Protein AF-A0A8H3W5T8-F1 (afdb_monomer_lite)

Organism: NCBI:txid702518

Radius of gyration: 24.52 Å; chains: 1; bounding box: 41×102×53 Å

Sequence (239 aa):
MQLRIIIFLFIASFLAAKAVWADDRHNELNVNKRLDCFREPQCHRLREYTCKLGYTYVGFDRHTCNHDEGLPICCNTHTVERFGKNEKGENRRCEWTGVPDNCSGAGNTGEVVLFKSGIGGWPSEWHAAQDVRQCRTGYKYFSCPLPEWEALATGCRWTDCKGACGQDEIEVAHANDVDYKCPHQAVAKGVKYCCKKEKPPLSNCHWVGQGHCDDITCNPDEITAKRSLVGDGLSVTVS

pLDDT: mean 73.86, std 18.79, range [28.44, 97.19]

Secondary structure (DSSP, 8-state):
--------------------------S---HHHHHTEEE-SS-EETTT--PPTTEEEEEEE-TT--TTEEEEEEEEHHHHTTS-B-TTSPBP--EEE--TTT-B-PPPTTEEEEEEESS--TTTS-S-TTT-PPPSSSBEEEEEE-TTHHHHHTTEEE--TT----TTEEEEEEES-STTS---TTT---EEEEEESSS-SS-S-EEE--SS-S--SPPTT-EEEEE-SSSSSSEEEE-

Foldseek 3Di:
DDDDDDDDDDDDDPPPPPPPPPDPPPDDQLVLVVFAKDWAPDKDQPVPDDDDPQKDFQFFFQAVPDFRITGTMITGPVQQVLLAADPVRHRFGKDWAADAALGAGADDAQKAFADKGQFGGPDVDDDGPVRRDGHPHATITTIGHGSCRVVLCVQKDKDAFVDDADPQKDFADWWQDDPCSNVDNVDTPTITIIGGPPPNSFHNKDFAADDPSSYRYDDHSWGFNGADPGTNHGTIITD

Structure (mmCIF, N/CA/C/O backbone):
data_AF-A0A8H3W5T8-F1
#
_entry.id   AF-A0A8H3W5T8-F1
#
loop_
_atom_site.group_PDB
_atom_site.id
_atom_site.type_symbol
_atom_site.label_atom_id
_atom_site.label_alt_id
_atom_site.label_comp_id
_atom_site.label_asym_id
_atom_site.label_entity_id
_atom_site.label_seq_id
_atom_site.pdbx_PDB_ins_code
_atom_site.Cartn_x
_atom_site.Cartn_y
_atom_site.Cartn_z
_atom_site.occupancy
_atom_site.B_iso_or_equiv
_atom_site.auth_seq_id
_atom_site.auth_comp_id
_atom_site.auth_asym_id
_atom_site.auth_atom_id
_atom_site.pdbx_PDB_model_num
ATOM 1 N N . MET A 1 1 ? -25.348 -80.488 5.607 1.00 41.50 1 MET A N 1
ATOM 2 C CA . MET A 1 1 ? -23.908 -80.763 5.796 1.00 41.50 1 MET A CA 1
ATOM 3 C C . MET A 1 1 ? -23.160 -79.528 5.308 1.00 41.50 1 MET A C 1
ATOM 5 O O . MET A 1 1 ? -23.098 -79.294 4.112 1.00 41.50 1 MET A O 1
ATOM 9 N N . GLN A 1 2 ? -22.797 -78.640 6.237 1.00 35.16 2 GLN A N 1
ATOM 10 C CA . GLN A 1 2 ? -22.230 -77.317 5.953 1.00 35.16 2 GLN A CA 1
ATOM 11 C C . GLN A 1 2 ? -20.708 -77.407 5.807 1.00 35.16 2 GLN A C 1
ATOM 13 O O . GLN A 1 2 ? -20.043 -77.933 6.697 1.00 35.16 2 GLN A O 1
ATOM 18 N N . LEU A 1 3 ? -20.170 -76.847 4.723 1.00 32.75 3 LEU A N 1
ATOM 19 C CA . LEU A 1 3 ? -18.740 -76.619 4.540 1.00 32.75 3 LEU A CA 1
ATOM 20 C C . LEU A 1 3 ? -18.427 -75.179 4.980 1.00 32.75 3 LEU A C 1
ATOM 22 O O . LEU A 1 3 ? -18.942 -74.223 4.404 1.00 32.75 3 LEU A O 1
ATOM 26 N N . ARG A 1 4 ? -17.634 -75.032 6.045 1.00 38.25 4 ARG A N 1
ATOM 27 C CA . ARG A 1 4 ? -17.160 -73.743 6.565 1.00 38.25 4 ARG A CA 1
ATOM 28 C C . ARG A 1 4 ? -15.936 -73.299 5.766 1.00 38.25 4 ARG A C 1
ATOM 30 O O . ARG A 1 4 ? -14.919 -73.983 5.797 1.00 38.25 4 ARG A O 1
ATOM 37 N N . ILE A 1 5 ? -16.017 -72.145 5.111 1.00 40.09 5 ILE A N 1
ATOM 38 C CA . ILE A 1 5 ? -14.849 -71.418 4.604 1.00 40.09 5 ILE A CA 1
ATOM 39 C C . ILE A 1 5 ? -14.567 -70.289 5.597 1.00 40.09 5 ILE A C 1
ATOM 41 O O . ILE A 1 5 ? -15.408 -69.422 5.826 1.00 40.09 5 ILE A O 1
ATOM 45 N N . ILE A 1 6 ? -13.396 -70.351 6.227 1.00 42.53 6 ILE A N 1
ATOM 46 C CA . ILE A 1 6 ? -12.852 -69.319 7.109 1.00 42.53 6 ILE A CA 1
ATOM 47 C C . ILE A 1 6 ? -12.120 -68.317 6.214 1.00 42.53 6 ILE A C 1
ATOM 49 O O . ILE A 1 6 ? -11.125 -68.674 5.590 1.00 42.53 6 ILE A O 1
ATOM 53 N N . ILE A 1 7 ? -12.596 -67.074 6.160 1.00 41.62 7 ILE A N 1
ATOM 54 C CA . ILE A 1 7 ? -11.847 -65.948 5.594 1.00 41.62 7 ILE A CA 1
ATOM 55 C C . ILE A 1 7 ? -11.526 -65.000 6.747 1.00 41.62 7 ILE A C 1
ATOM 57 O O . ILE A 1 7 ? -12.403 -64.331 7.287 1.00 41.62 7 ILE A O 1
ATOM 61 N N . PHE A 1 8 ? -10.252 -64.981 7.132 1.00 41.38 8 PHE A N 1
ATOM 62 C CA . PHE A 1 8 ? -9.642 -63.892 7.884 1.00 41.38 8 PHE A CA 1
ATOM 63 C C . PHE A 1 8 ? -9.491 -62.699 6.944 1.00 41.38 8 PHE A C 1
ATOM 65 O O . PHE A 1 8 ? -8.797 -62.832 5.941 1.00 41.38 8 PHE A O 1
ATOM 72 N N . LEU A 1 9 ? -10.068 -61.542 7.271 1.00 39.69 9 LEU A N 1
ATOM 73 C CA . LEU A 1 9 ? -9.639 -60.270 6.689 1.00 39.69 9 LEU A CA 1
ATOM 74 C C . LEU A 1 9 ? -9.847 -59.119 7.683 1.00 39.69 9 LEU A C 1
ATOM 76 O O . LEU A 1 9 ? -10.958 -58.744 8.040 1.00 39.69 9 LEU A O 1
ATOM 80 N N . PHE A 1 10 ? -8.687 -58.669 8.153 1.00 37.38 10 PHE A N 1
ATOM 81 C CA . PHE A 1 10 ? -8.291 -57.424 8.794 1.00 37.38 10 PHE A CA 1
ATOM 82 C C . PHE A 1 10 ? -9.321 -56.295 8.969 1.00 37.38 10 PHE A C 1
ATOM 84 O O . PHE A 1 10 ? -9.937 -55.787 8.038 1.00 37.38 10 PHE A O 1
ATOM 91 N N . ILE A 1 11 ? -9.343 -55.838 10.220 1.00 45.00 11 ILE A N 1
ATOM 92 C CA . ILE A 1 11 ? -9.842 -54.567 10.739 1.00 45.00 11 ILE A CA 1
ATOM 93 C C . ILE A 1 11 ? -9.172 -53.393 10.007 1.00 45.00 11 ILE A C 1
ATOM 95 O O . ILE A 1 11 ? -7.946 -53.317 9.968 1.00 45.00 11 ILE A O 1
ATOM 99 N N . ALA A 1 12 ? -9.963 -52.427 9.536 1.00 36.69 12 ALA A N 1
ATOM 100 C CA . ALA A 1 12 ? -9.512 -51.048 9.355 1.00 36.69 12 ALA A CA 1
ATOM 101 C C . ALA A 1 12 ? -10.686 -50.087 9.588 1.00 36.69 12 ALA A C 1
ATOM 103 O O . ALA A 1 12 ? -11.549 -49.882 8.735 1.00 36.69 12 ALA A O 1
ATOM 104 N N . SER A 1 13 ? -10.726 -49.529 10.794 1.00 40.16 13 SER A N 1
ATOM 105 C CA . SER A 1 13 ? -11.646 -48.480 11.215 1.00 40.16 13 SER A CA 1
ATOM 106 C C . SER A 1 13 ? -11.353 -47.187 10.448 1.00 40.16 13 SER A C 1
ATOM 108 O O . SER A 1 13 ? -10.330 -46.547 10.679 1.00 40.16 13 SER A O 1
ATOM 110 N N . PHE A 1 14 ? -12.255 -46.768 9.560 1.00 36.53 14 PHE A N 1
ATOM 111 C CA . PHE A 1 14 ? -12.215 -45.436 8.953 1.00 36.53 14 PHE A CA 1
ATOM 112 C C . PHE A 1 14 ? -12.794 -44.400 9.927 1.00 36.53 14 PHE A C 1
ATOM 114 O O . PHE A 1 14 ? -13.958 -44.017 9.842 1.00 36.53 14 PHE A O 1
ATOM 121 N N . LEU A 1 15 ? -11.969 -43.928 10.863 1.00 40.38 15 LEU A N 1
ATOM 122 C CA . LEU A 1 15 ? -12.176 -42.620 11.482 1.00 40.38 15 LEU A CA 1
ATOM 123 C C . LEU A 1 15 ? -11.578 -41.579 10.535 1.00 40.38 15 LEU A C 1
ATOM 125 O O . LEU A 1 15 ? -10.369 -41.361 10.509 1.00 40.38 15 LEU A O 1
ATOM 129 N N . ALA A 1 16 ? -12.434 -40.956 9.727 1.00 41.12 16 ALA A N 1
ATOM 130 C CA . ALA A 1 16 ? -12.069 -39.776 8.959 1.00 41.12 16 ALA A CA 1
ATOM 131 C C . ALA A 1 16 ? -11.808 -38.617 9.933 1.00 41.12 16 ALA A C 1
ATOM 133 O O . ALA A 1 16 ? -12.712 -37.863 10.298 1.00 41.12 16 ALA A O 1
ATOM 134 N N . ALA A 1 17 ? -10.560 -38.492 10.380 1.00 35.06 17 ALA A N 1
ATOM 135 C CA . ALA A 1 17 ? -10.062 -37.279 10.997 1.00 35.06 17 ALA A CA 1
ATOM 136 C C . ALA A 1 17 ? -10.167 -36.152 9.960 1.00 35.06 17 ALA A C 1
ATOM 138 O O . ALA A 1 17 ? -9.405 -36.100 8.994 1.00 35.06 17 ALA A O 1
ATOM 139 N N . LYS A 1 18 ? -11.126 -35.241 10.148 1.00 35.28 18 LYS A N 1
ATOM 140 C CA . LYS A 1 18 ? -11.050 -33.909 9.548 1.00 35.28 18 LYS A CA 1
ATOM 141 C C . LYS A 1 18 ? -9.842 -33.221 10.176 1.00 35.28 18 LYS A C 1
ATOM 143 O O . LYS A 1 18 ? -9.952 -32.632 11.247 1.00 35.28 18 LYS A O 1
ATOM 148 N N . ALA A 1 19 ? -8.690 -33.341 9.526 1.00 32.03 19 ALA A N 1
ATOM 149 C CA . ALA A 1 19 ? -7.567 -32.455 9.762 1.00 32.03 19 ALA A CA 1
ATOM 150 C C . ALA A 1 19 ? -8.029 -31.042 9.381 1.00 32.03 19 ALA A C 1
ATOM 152 O O . ALA A 1 19 ? -8.076 -30.669 8.209 1.00 32.03 19 ALA A O 1
ATOM 153 N N . VAL A 1 20 ? -8.480 -30.289 10.382 1.00 31.16 20 VAL A N 1
ATOM 154 C CA . VAL A 1 20 ? -8.557 -28.836 10.302 1.00 31.16 20 VAL A CA 1
ATOM 155 C C . VAL A 1 20 ? -7.114 -28.382 10.159 1.00 31.16 20 VAL A C 1
ATOM 157 O O . VAL A 1 20 ? -6.310 -28.581 11.067 1.00 31.16 20 VAL A O 1
ATOM 160 N N . TRP A 1 21 ? -6.781 -27.841 8.992 1.00 29.67 21 TRP A N 1
ATOM 161 C CA . TRP A 1 21 ? -5.524 -27.150 8.755 1.00 29.67 21 TRP A CA 1
ATOM 162 C C . TRP A 1 21 ? -5.495 -25.931 9.679 1.00 29.67 21 TRP A C 1
ATOM 164 O O . TRP A 1 21 ? -6.042 -24.874 9.368 1.00 29.67 21 TRP A O 1
ATOM 174 N N . ALA A 1 22 ? -4.938 -26.116 10.872 1.00 28.44 22 ALA A N 1
ATOM 175 C CA . ALA A 1 22 ? -4.481 -25.025 11.706 1.00 28.44 22 ALA A CA 1
ATOM 176 C C . ALA A 1 22 ? -3.221 -24.481 11.029 1.00 28.44 22 ALA A C 1
ATOM 178 O O . ALA A 1 22 ? -2.130 -24.998 11.228 1.00 28.44 22 ALA A O 1
ATOM 179 N N . ASP A 1 23 ? -3.416 -23.511 10.140 1.00 33.75 23 ASP A N 1
ATOM 180 C CA . ASP A 1 23 ? -2.332 -22.761 9.518 1.00 33.75 23 ASP A CA 1
ATOM 181 C C . ASP A 1 23 ? -1.584 -21.960 10.599 1.00 33.75 23 ASP A C 1
ATOM 183 O O . ASP A 1 23 ? -2.198 -21.234 11.397 1.00 33.75 23 ASP A O 1
ATOM 187 N N . ASP A 1 24 ? -0.265 -22.140 10.632 1.00 29.75 24 ASP A N 1
ATOM 188 C CA . ASP A 1 24 ? 0.720 -21.552 11.541 1.00 29.75 24 ASP A CA 1
ATOM 189 C C . ASP A 1 24 ? 0.847 -20.031 11.323 1.00 29.75 24 ASP A C 1
ATOM 191 O O . ASP A 1 24 ? 1.878 -19.490 10.924 1.00 29.75 24 ASP A O 1
ATOM 195 N N . ARG A 1 25 ? -0.218 -19.283 11.627 1.00 38.66 25 ARG A N 1
ATOM 196 C CA . ARG A 1 25 ? -0.265 -17.811 11.550 1.00 38.66 25 ARG A CA 1
ATOM 197 C C . ARG A 1 25 ? 0.409 -17.131 12.753 1.00 38.66 25 ARG A C 1
ATOM 199 O O . ARG A 1 25 ? -0.185 -16.247 13.362 1.00 38.66 25 ARG A O 1
ATOM 206 N N . HIS A 1 26 ? 1.621 -17.556 13.113 1.00 38.72 26 HIS A N 1
ATOM 207 C CA . HIS A 1 26 ? 2.424 -16.972 14.204 1.00 38.72 26 HIS A CA 1
ATO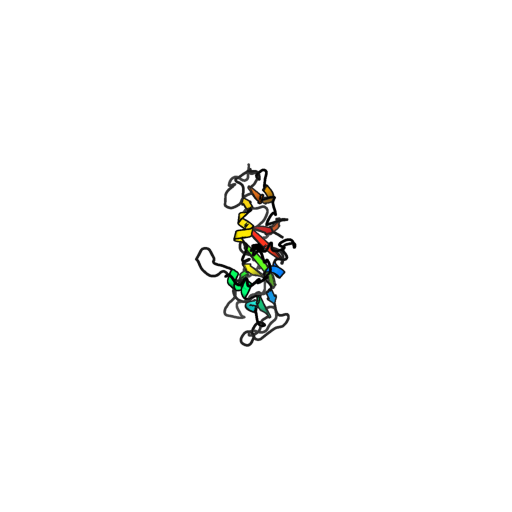M 208 C C . HIS A 1 26 ? 3.824 -16.545 13.749 1.00 38.72 26 HIS A C 1
ATOM 210 O O . HIS A 1 26 ? 4.801 -16.725 14.467 1.00 38.72 26 HIS A O 1
ATOM 216 N N . ASN A 1 27 ? 3.922 -15.940 12.570 1.00 39.34 27 ASN A N 1
ATOM 217 C CA . ASN A 1 27 ? 5.025 -15.030 12.292 1.00 39.34 27 ASN A CA 1
ATOM 218 C C . ASN A 1 27 ? 4.459 -13.614 12.365 1.00 39.34 27 ASN A C 1
ATOM 220 O O . ASN A 1 27 ? 3.372 -13.375 11.832 1.00 39.34 27 ASN A O 1
ATOM 224 N N . GLU A 1 28 ? 5.191 -12.713 13.023 1.00 42.56 28 GLU A N 1
ATOM 225 C CA . GLU A 1 28 ? 5.080 -11.257 12.860 1.00 42.56 28 GLU A CA 1
ATOM 226 C C . GLU A 1 28 ? 4.653 -10.951 11.418 1.00 42.56 28 GLU A C 1
ATOM 228 O O . GLU A 1 28 ? 5.174 -11.588 10.491 1.00 42.56 28 GLU A O 1
ATOM 233 N N . LEU A 1 29 ? 3.649 -10.089 11.220 1.00 50.91 29 LEU A N 1
ATOM 234 C CA . LEU A 1 29 ? 3.086 -9.810 9.900 1.00 50.91 29 LEU A CA 1
ATOM 235 C C . LEU A 1 29 ? 4.194 -9.196 9.026 1.00 50.91 29 LEU A C 1
ATOM 237 O O . LEU A 1 29 ? 4.355 -7.994 8.919 1.00 50.91 29 LEU A O 1
ATOM 241 N N . ASN A 1 30 ? 5.001 -10.030 8.375 1.00 57.81 30 ASN A N 1
ATOM 242 C CA . ASN A 1 30 ? 5.892 -9.580 7.323 1.00 57.81 30 ASN A CA 1
ATOM 243 C C . ASN A 1 30 ? 5.013 -9.440 6.084 1.00 57.81 30 ASN A C 1
ATOM 245 O O . ASN A 1 30 ? 4.795 -10.391 5.324 1.00 57.81 30 ASN A O 1
ATOM 249 N N . VAL A 1 31 ? 4.369 -8.284 5.985 1.00 61.47 31 VAL A N 1
ATOM 250 C CA . VAL A 1 31 ? 3.274 -8.049 5.048 1.00 61.47 31 VAL A CA 1
ATOM 251 C C . VAL A 1 31 ? 3.784 -8.075 3.608 1.00 61.47 31 VAL A C 1
ATOM 253 O O . VAL A 1 31 ? 3.101 -8.620 2.737 1.00 61.47 31 VAL A O 1
ATOM 256 N N . ASN A 1 32 ? 5.026 -7.645 3.363 1.00 60.19 32 ASN A N 1
ATOM 257 C CA . ASN A 1 32 ? 5.664 -7.781 2.055 1.00 60.19 32 ASN A CA 1
ATOM 258 C C . ASN A 1 32 ? 5.900 -9.254 1.687 1.00 60.19 32 ASN A C 1
ATOM 260 O O . ASN A 1 32 ? 5.653 -9.639 0.542 1.00 60.19 32 ASN A O 1
ATOM 264 N N . LYS A 1 33 ? 6.283 -10.120 2.642 1.00 65.06 33 LYS A N 1
ATOM 265 C CA . LYS A 1 33 ? 6.334 -11.579 2.405 1.00 65.06 33 LYS A CA 1
ATOM 266 C C . LYS A 1 33 ? 4.959 -12.176 2.123 1.00 65.06 33 LYS A C 1
ATOM 268 O O . LYS A 1 33 ? 4.880 -13.119 1.343 1.00 65.06 33 LYS A O 1
ATOM 273 N N . ARG A 1 34 ? 3.885 -11.660 2.735 1.00 68.31 34 ARG A N 1
ATOM 274 C CA . ARG A 1 34 ? 2.517 -12.146 2.469 1.00 68.31 34 ARG A CA 1
ATOM 275 C C . ARG A 1 34 ? 2.042 -11.809 1.064 1.00 68.31 34 ARG A C 1
ATOM 277 O O . ARG A 1 34 ? 1.313 -12.606 0.477 1.00 68.31 34 ARG A O 1
ATOM 284 N N . LEU A 1 35 ? 2.422 -10.645 0.539 1.00 77.31 35 LEU A N 1
ATOM 285 C CA . LEU A 1 35 ? 2.065 -10.291 -0.829 1.00 77.31 35 LEU A CA 1
ATOM 286 C C . LEU A 1 35 ? 2.947 -10.982 -1.875 1.00 77.31 35 LEU A C 1
ATOM 288 O O . LEU A 1 35 ? 2.460 -11.226 -2.979 1.00 77.31 35 LEU A O 1
ATOM 292 N N . ASP A 1 36 ? 4.182 -11.353 -1.517 1.00 88.38 36 ASP A N 1
ATOM 293 C CA . ASP A 1 36 ? 5.148 -12.006 -2.412 1.00 88.38 36 ASP A CA 1
ATOM 294 C C . ASP A 1 36 ? 5.266 -11.229 -3.731 1.00 88.38 36 ASP A C 1
ATOM 296 O O . ASP A 1 36 ? 4.876 -11.673 -4.815 1.00 88.38 36 ASP A O 1
ATOM 300 N N . CYS A 1 37 ? 5.750 -9.996 -3.598 1.00 91.00 37 CYS A N 1
ATOM 301 C CA . CYS A 1 37 ? 5.981 -9.082 -4.703 1.00 91.00 37 CYS A CA 1
ATOM 302 C C . CYS A 1 37 ? 7.454 -8.703 -4.787 1.00 91.00 37 CYS A C 1
ATOM 304 O O . CYS A 1 37 ? 8.149 -8.595 -3.777 1.00 91.00 37 CYS A O 1
ATOM 306 N N . PHE A 1 38 ? 7.920 -8.432 -5.999 1.00 92.56 38 PHE A N 1
ATOM 307 C CA . PHE A 1 38 ? 9.254 -7.910 -6.246 1.00 92.56 38 PHE A CA 1
ATOM 308 C C . PHE A 1 38 ? 9.215 -6.801 -7.292 1.00 92.56 38 PHE A C 1
ATOM 310 O O . PHE A 1 38 ? 8.355 -6.774 -8.174 1.00 92.56 38 PHE A O 1
ATOM 317 N N . ARG A 1 39 ? 10.186 -5.896 -7.185 1.00 93.94 39 ARG A N 1
ATOM 318 C CA . ARG A 1 39 ? 10.518 -4.912 -8.210 1.00 93.94 39 ARG A CA 1
ATOM 319 C C . ARG A 1 39 ? 11.856 -5.307 -8.814 1.00 93.94 39 ARG A C 1
ATOM 321 O O . ARG A 1 39 ? 12.796 -5.577 -8.065 1.00 93.94 39 ARG A O 1
ATOM 328 N N . GLU A 1 40 ? 11.935 -5.342 -10.136 1.00 94.88 40 GLU A N 1
ATOM 329 C CA . GLU A 1 40 ? 13.192 -5.619 -10.829 1.00 94.88 40 GLU A CA 1
ATOM 330 C C . GLU A 1 40 ? 14.258 -4.574 -10.456 1.00 94.88 40 GLU A C 1
ATOM 332 O O . GLU A 1 40 ? 13.943 -3.388 -10.319 1.00 94.88 40 GLU A O 1
ATOM 337 N N . PRO A 1 41 ? 15.528 -4.972 -10.270 1.00 92.88 41 PRO A N 1
ATOM 338 C CA . PRO A 1 41 ? 16.588 -4.045 -9.890 1.00 92.88 41 PRO A CA 1
ATOM 339 C C . PRO A 1 41 ? 17.134 -3.250 -11.084 1.00 92.88 41 PRO A C 1
ATOM 341 O O . PRO A 1 41 ? 17.918 -2.324 -10.883 1.00 92.88 41 PRO A O 1
ATOM 344 N N . GLN A 1 42 ? 16.769 -3.620 -12.316 1.00 93.50 42 GLN A N 1
ATOM 345 C CA . GLN A 1 42 ? 17.283 -3.034 -13.553 1.00 93.50 42 GLN A CA 1
ATOM 346 C C . GLN A 1 42 ? 16.157 -2.537 -14.454 1.00 93.50 42 GLN A C 1
ATOM 348 O O . GLN A 1 42 ? 15.018 -2.993 -14.371 1.00 93.50 42 GLN A O 1
ATOM 353 N N . CYS A 1 43 ? 16.495 -1.587 -15.323 1.00 94.62 43 CYS A N 1
ATOM 354 C CA . CYS A 1 43 ? 15.570 -1.068 -16.316 1.00 94.62 43 CYS A CA 1
ATOM 355 C C . CYS A 1 43 ? 15.311 -2.121 -17.399 1.00 94.62 43 CYS A C 1
ATOM 357 O O . CYS A 1 43 ? 16.241 -2.645 -18.009 1.00 94.62 43 CYS A O 1
ATOM 359 N N . HIS A 1 44 ? 14.037 -2.400 -17.652 1.00 94.88 44 HIS A N 1
ATOM 360 C CA . HIS A 1 44 ? 13.574 -3.296 -18.703 1.00 94.88 44 HIS A CA 1
ATOM 361 C C . HIS A 1 44 ? 12.627 -2.565 -19.642 1.00 94.88 44 HIS A C 1
ATOM 363 O O . HIS A 1 44 ? 11.788 -1.776 -19.199 1.00 94.88 44 HIS A O 1
ATOM 369 N N . ARG A 1 45 ? 12.695 -2.899 -20.934 1.00 93.25 45 ARG A N 1
ATOM 370 C CA . ARG A 1 45 ? 11.699 -2.467 -21.918 1.00 93.25 45 ARG A CA 1
ATOM 371 C C . ARG A 1 45 ? 10.329 -3.017 -21.555 1.00 93.25 45 ARG A C 1
ATOM 373 O O . ARG A 1 45 ? 10.080 -4.219 -21.629 1.00 93.25 45 ARG A O 1
ATOM 380 N N . LEU A 1 46 ? 9.414 -2.118 -21.213 1.00 90.31 46 LEU A N 1
ATOM 381 C CA . LEU A 1 46 ? 8.124 -2.479 -20.621 1.00 90.31 46 LEU A CA 1
ATOM 382 C C . LEU A 1 46 ? 7.226 -3.274 -21.578 1.00 90.31 46 LEU A C 1
ATOM 384 O O . LEU A 1 46 ? 6.405 -4.063 -21.130 1.00 90.31 46 LEU A O 1
ATOM 388 N N . ARG A 1 47 ? 7.387 -3.083 -22.894 1.00 88.38 47 ARG A N 1
ATOM 389 C CA . ARG A 1 47 ? 6.609 -3.797 -23.925 1.00 88.38 47 ARG A CA 1
ATOM 390 C C . ARG A 1 47 ? 7.040 -5.247 -24.130 1.00 88.38 47 ARG A C 1
ATOM 392 O O . ARG A 1 47 ? 6.270 -6.030 -24.672 1.00 88.38 47 ARG A O 1
ATOM 399 N N . GLU A 1 48 ? 8.272 -5.570 -23.760 1.00 92.31 48 GLU A N 1
ATOM 400 C CA . GLU A 1 48 ? 8.886 -6.883 -23.983 1.00 92.31 48 GLU A CA 1
ATOM 401 C C . GLU A 1 48 ? 8.966 -7.688 -22.679 1.00 92.31 48 GLU A C 1
ATOM 403 O O . GLU A 1 48 ? 9.169 -8.901 -22.694 1.00 92.31 48 GLU A O 1
ATOM 408 N N . TYR A 1 49 ? 8.801 -7.019 -21.538 1.00 93.88 49 TYR A N 1
ATOM 409 C CA . TYR A 1 49 ? 8.955 -7.634 -20.236 1.00 93.88 49 TYR A CA 1
ATOM 410 C C . TYR A 1 49 ? 7.747 -8.496 -19.854 1.00 93.88 49 TYR A C 1
ATOM 412 O O . TYR A 1 49 ? 6.594 -8.082 -19.959 1.00 93.88 49 TYR A O 1
ATOM 420 N N . THR A 1 50 ? 8.027 -9.690 -19.336 1.00 95.12 50 THR A N 1
ATOM 421 C CA . THR A 1 50 ? 7.036 -10.587 -18.737 1.00 95.12 50 THR A CA 1
ATOM 422 C C . THR A 1 50 ? 7.564 -11.053 -17.388 1.00 95.12 50 THR A C 1
ATOM 424 O O . THR A 1 50 ? 8.731 -11.425 -17.274 1.00 95.12 50 THR A O 1
ATOM 427 N N . CYS A 1 51 ? 6.710 -11.044 -16.364 1.00 96.56 51 CYS A N 1
ATOM 428 C CA . CYS A 1 51 ? 7.073 -11.584 -15.058 1.00 96.56 51 CYS A CA 1
ATOM 429 C C . CYS A 1 51 ? 7.414 -13.078 -15.148 1.00 96.56 51 CYS A C 1
ATOM 431 O O . CYS A 1 51 ? 6.906 -13.803 -16.006 1.00 96.56 51 CYS A O 1
ATOM 433 N N . LYS A 1 52 ? 8.241 -13.558 -14.214 1.00 95.31 52 LYS A N 1
ATOM 434 C CA . LYS A 1 52 ? 8.506 -14.994 -14.064 1.00 95.31 52 LYS A CA 1
ATOM 435 C C . LYS A 1 52 ? 7.202 -15.782 -13.858 1.00 95.31 52 LYS A C 1
ATOM 437 O O . LYS A 1 52 ? 6.223 -15.255 -13.329 1.00 95.31 52 LYS A O 1
ATOM 442 N N . LEU A 1 53 ? 7.204 -17.059 -14.248 1.00 95.62 53 LEU A N 1
ATOM 443 C CA . LEU A 1 53 ? 6.039 -17.939 -14.113 1.00 95.62 53 LEU A CA 1
ATOM 444 C C . LEU A 1 53 ? 5.490 -17.921 -12.673 1.00 95.62 53 LEU A C 1
ATOM 446 O O . LEU A 1 53 ? 6.256 -18.000 -11.714 1.00 95.62 53 LEU A O 1
ATOM 450 N N . GLY A 1 54 ? 4.165 -17.823 -12.540 1.00 95.38 54 GLY A N 1
ATOM 451 C CA . GLY A 1 54 ? 3.475 -17.721 -11.247 1.00 95.38 54 GLY A CA 1
ATOM 452 C C . GLY A 1 54 ? 3.335 -16.295 -10.703 1.00 95.38 54 GLY A C 1
ATOM 453 O O . GLY A 1 54 ? 2.751 -16.112 -9.637 1.00 95.38 54 GLY A O 1
ATOM 454 N N . TYR A 1 55 ? 3.836 -15.289 -11.426 1.00 97.19 55 TYR A N 1
ATOM 455 C CA . TYR A 1 55 ? 3.716 -13.884 -11.053 1.00 97.19 55 TYR A CA 1
ATOM 456 C C . TYR A 1 55 ? 2.991 -13.084 -12.135 1.00 97.19 55 TYR A C 1
ATOM 458 O O . TYR A 1 55 ? 3.142 -13.320 -13.333 1.00 97.19 55 TYR A O 1
ATOM 466 N N . THR A 1 56 ? 2.224 -12.099 -11.687 1.00 96.12 56 THR A N 1
ATOM 467 C CA . THR A 1 56 ? 1.471 -11.157 -12.509 1.00 96.12 56 THR A CA 1
ATOM 468 C C . THR A 1 56 ? 2.156 -9.800 -12.498 1.00 96.12 56 THR A C 1
ATOM 470 O O . THR A 1 56 ? 2.591 -9.319 -11.451 1.00 96.12 56 THR A O 1
ATOM 473 N N . TYR A 1 57 ? 2.233 -9.175 -13.671 1.00 95.38 57 TYR A N 1
ATOM 474 C CA . TYR A 1 57 ? 2.705 -7.804 -13.825 1.00 95.38 57 TYR A CA 1
ATOM 475 C C . TYR A 1 57 ? 1.668 -6.829 -13.264 1.00 95.38 57 TYR A C 1
ATOM 477 O O . TYR A 1 57 ? 0.540 -6.781 -13.754 1.00 95.38 57 TYR A O 1
ATOM 485 N N . VAL A 1 58 ? 2.039 -6.070 -12.233 1.00 94.06 58 VAL A N 1
ATOM 486 C CA . VAL A 1 58 ? 1.114 -5.179 -11.504 1.00 94.06 58 VAL A CA 1
ATOM 487 C C . VAL A 1 58 ? 1.486 -3.705 -11.591 1.00 94.06 58 VAL A C 1
ATOM 489 O O . VAL A 1 58 ? 0.703 -2.854 -11.180 1.00 94.06 58 VAL A O 1
ATOM 492 N N . GLY A 1 59 ? 2.674 -3.385 -12.097 1.00 93.38 59 GLY A N 1
ATOM 493 C CA . GLY A 1 59 ? 3.211 -2.037 -11.999 1.00 93.38 59 GLY A CA 1
ATOM 494 C C . GLY A 1 59 ? 4.563 -1.892 -12.670 1.00 93.38 59 GLY A C 1
ATOM 495 O O . GLY A 1 59 ? 5.211 -2.874 -13.034 1.00 93.38 59 GLY A O 1
ATOM 496 N N . PHE A 1 60 ? 5.029 -0.655 -12.756 1.00 93.19 60 PHE A N 1
ATOM 497 C CA . PHE A 1 60 ? 6.455 -0.380 -12.873 1.00 93.19 60 PHE A CA 1
ATOM 498 C C . PHE A 1 60 ? 6.799 0.928 -12.168 1.00 93.19 60 PHE A C 1
ATOM 500 O O . PHE A 1 60 ? 5.957 1.814 -12.015 1.00 93.19 60 PHE A O 1
ATOM 507 N N . ASP A 1 61 ? 8.058 1.049 -11.775 1.00 91.81 61 ASP A N 1
ATOM 508 C CA . ASP A 1 61 ? 8.669 2.306 -11.354 1.00 91.81 61 ASP A CA 1
ATOM 509 C C . ASP A 1 61 ? 9.472 2.881 -12.523 1.00 91.81 61 ASP A C 1
ATOM 511 O O . ASP A 1 61 ? 10.260 2.162 -13.136 1.00 91.81 61 ASP A O 1
ATOM 515 N N . ARG A 1 62 ? 9.293 4.156 -12.867 1.00 89.00 62 ARG A N 1
ATOM 516 C CA . ARG A 1 62 ? 10.147 4.807 -13.868 1.00 89.00 62 ARG A CA 1
ATOM 517 C C . ARG A 1 62 ? 11.557 4.983 -13.359 1.00 89.00 62 ARG A C 1
ATOM 519 O O . ARG A 1 62 ? 12.481 4.812 -14.145 1.00 89.00 62 ARG A O 1
ATOM 526 N N . HIS A 1 63 ? 11.715 5.302 -12.077 1.00 86.62 63 HIS A N 1
ATOM 527 C CA . HIS A 1 63 ? 13.001 5.630 -11.481 1.00 86.62 63 HIS A CA 1
ATOM 528 C C . HIS A 1 63 ? 13.873 6.465 -12.448 1.00 86.62 63 HIS A C 1
ATOM 530 O O . HIS A 1 63 ? 13.407 7.464 -12.987 1.00 86.62 63 HIS A O 1
ATOM 536 N N . THR A 1 64 ? 15.108 6.047 -12.721 1.00 84.81 64 THR A N 1
ATOM 537 C CA . THR A 1 64 ? 16.026 6.686 -13.677 1.00 84.81 64 THR A CA 1
ATOM 538 C C . THR A 1 64 ? 16.014 6.043 -15.073 1.00 84.81 64 THR A C 1
ATOM 540 O O . THR A 1 64 ? 16.932 6.276 -15.858 1.00 84.81 64 THR A O 1
ATOM 543 N N . CYS A 1 65 ? 15.017 5.213 -15.389 1.00 88.50 65 CYS A N 1
ATOM 544 C CA . CYS A 1 65 ? 14.941 4.477 -16.650 1.00 88.50 65 CYS A CA 1
ATOM 545 C C . CYS A 1 65 ? 14.548 5.366 -17.839 1.00 88.50 65 CYS A C 1
ATOM 547 O O . CYS A 1 65 ? 13.905 6.407 -17.688 1.00 88.50 65 CYS A O 1
ATOM 549 N N . ASN A 1 66 ? 14.909 4.925 -19.048 1.00 85.94 66 ASN A N 1
ATOM 550 C CA . ASN A 1 66 ? 14.549 5.614 -20.287 1.00 85.94 66 ASN A CA 1
ATOM 551 C C . ASN A 1 66 ? 13.030 5.580 -20.556 1.00 85.94 66 ASN A C 1
ATOM 553 O O . ASN A 1 66 ? 12.266 4.856 -19.922 1.00 85.94 66 ASN A O 1
ATOM 557 N N . HIS A 1 67 ? 12.571 6.354 -21.543 1.00 78.56 67 HIS A N 1
ATOM 558 C CA . HIS A 1 67 ? 11.145 6.574 -21.829 1.00 78.56 67 HIS A CA 1
ATOM 559 C C . HIS A 1 67 ? 10.310 5.286 -22.013 1.00 78.56 67 HIS A C 1
ATOM 561 O O . HIS A 1 67 ? 9.143 5.227 -21.614 1.00 78.56 67 HIS A O 1
ATOM 567 N N . ASP A 1 68 ? 10.842 4.248 -22.648 1.00 86.75 68 ASP A N 1
ATOM 568 C CA . ASP A 1 68 ? 10.167 2.962 -22.884 1.00 86.75 68 ASP A CA 1
ATOM 569 C C . ASP A 1 68 ? 10.543 1.877 -21.861 1.00 86.75 68 ASP A C 1
ATOM 571 O O . ASP A 1 68 ? 10.042 0.751 -21.933 1.00 86.75 68 ASP A O 1
ATOM 575 N N . GLU A 1 69 ? 11.348 2.241 -20.863 1.00 90.75 69 GLU A N 1
ATOM 576 C CA . GLU A 1 69 ? 11.875 1.350 -19.838 1.00 90.75 69 GLU A CA 1
ATOM 577 C C . GLU A 1 69 ? 11.367 1.707 -18.437 1.00 90.75 69 GLU A C 1
ATOM 579 O O . GLU A 1 69 ? 11.078 2.855 -18.106 1.00 90.75 69 GLU A O 1
ATOM 584 N N . GLY A 1 70 ? 11.285 0.718 -17.566 1.00 92.12 70 GLY A N 1
ATOM 585 C CA . GLY A 1 70 ? 11.039 0.936 -16.144 1.00 92.12 70 GLY A CA 1
ATOM 586 C C . GLY A 1 70 ? 11.627 -0.204 -15.341 1.00 92.12 70 GLY A C 1
ATOM 587 O O . GLY A 1 70 ? 12.252 -1.095 -15.906 1.00 92.12 70 GLY A O 1
ATOM 588 N N . LEU A 1 71 ? 11.397 -0.186 -14.038 1.00 94.75 71 LEU A N 1
ATOM 589 C CA . LEU A 1 71 ? 11.619 -1.307 -13.139 1.00 94.75 71 LEU A CA 1
ATOM 590 C C . LEU A 1 71 ? 10.271 -2.027 -12.966 1.00 94.75 71 LEU A C 1
ATOM 592 O O . LEU A 1 71 ? 9.430 -1.542 -12.197 1.00 94.75 71 LEU A O 1
ATOM 596 N N . PRO A 1 72 ? 9.997 -3.118 -13.708 1.00 95.81 72 PRO A N 1
ATOM 597 C CA . PRO A 1 72 ? 8.776 -3.896 -13.557 1.00 95.81 72 PRO A CA 1
ATOM 598 C C . PRO A 1 72 ? 8.515 -4.314 -12.118 1.00 95.81 72 PRO A C 1
ATOM 600 O O . PRO A 1 72 ? 9.433 -4.685 -11.387 1.00 95.81 72 PRO A O 1
ATOM 603 N N . ILE A 1 73 ? 7.244 -4.302 -11.740 1.00 95.31 73 ILE A N 1
ATOM 604 C CA . ILE A 1 73 ? 6.767 -4.796 -10.457 1.00 95.31 73 ILE A CA 1
ATOM 605 C C . ILE A 1 73 ? 5.862 -5.992 -10.723 1.00 95.31 73 ILE A C 1
ATOM 607 O O . ILE A 1 73 ? 4.883 -5.911 -11.471 1.00 95.31 73 ILE A O 1
ATOM 611 N N . CYS A 1 74 ? 6.206 -7.105 -10.092 1.00 95.81 74 CYS A N 1
ATOM 612 C CA . CYS A 1 74 ? 5.537 -8.385 -10.233 1.00 95.81 74 CYS A CA 1
ATOM 613 C C . CYS A 1 74 ? 5.088 -8.876 -8.859 1.00 95.81 74 CYS A C 1
ATOM 615 O O . CYS A 1 74 ? 5.865 -8.840 -7.908 1.00 95.81 74 CYS A O 1
ATOM 617 N N . CYS A 1 75 ? 3.867 -9.391 -8.766 1.00 95.06 75 CYS A N 1
ATOM 618 C CA . CYS A 1 75 ? 3.322 -9.996 -7.550 1.00 95.06 75 CYS A CA 1
ATOM 619 C C . CYS A 1 75 ? 2.847 -11.415 -7.828 1.00 95.06 75 CYS A C 1
ATOM 621 O O . CYS A 1 75 ? 2.457 -11.719 -8.955 1.00 95.06 75 CYS A O 1
ATOM 623 N N . ASN A 1 76 ? 2.857 -12.279 -6.817 1.00 94.75 76 ASN A N 1
ATOM 624 C CA . ASN A 1 76 ? 2.334 -13.634 -6.937 1.00 94.75 76 ASN A CA 1
ATOM 625 C C . ASN A 1 76 ? 0.897 -13.614 -7.484 1.00 94.75 76 ASN A C 1
ATOM 627 O O . ASN A 1 76 ? 0.032 -12.912 -6.951 1.00 94.75 76 ASN A O 1
ATOM 631 N N . THR A 1 77 ? 0.632 -14.374 -8.547 1.00 94.12 77 THR A N 1
ATOM 632 C CA . THR A 1 77 ? -0.667 -14.344 -9.239 1.00 94.12 77 THR A CA 1
ATOM 633 C C . THR A 1 77 ? -1.822 -14.687 -8.298 1.00 94.12 77 THR A C 1
ATOM 635 O O . THR A 1 77 ? -2.835 -13.991 -8.299 1.00 94.12 77 THR A O 1
ATOM 638 N N . HIS A 1 78 ? -1.646 -15.670 -7.410 1.00 91.88 78 HIS A N 1
ATOM 639 C CA . HIS A 1 78 ? -2.677 -16.052 -6.439 1.00 91.88 78 HIS A CA 1
ATOM 640 C C . HIS A 1 78 ? -2.938 -14.983 -5.375 1.00 91.88 78 HIS A C 1
ATOM 642 O O . HIS A 1 78 ? -4.009 -14.950 -4.771 1.00 91.88 78 HIS A O 1
ATOM 648 N N . THR A 1 79 ? -1.973 -14.107 -5.098 1.00 90.81 79 THR A N 1
ATOM 649 C CA . THR A 1 79 ? -2.199 -12.945 -4.233 1.00 90.81 79 THR A CA 1
ATOM 650 C C . THR A 1 79 ? -3.032 -11.900 -4.965 1.00 90.81 79 THR A C 1
ATOM 652 O O . THR A 1 79 ? -4.031 -11.433 -4.419 1.00 90.81 79 THR A O 1
ATOM 655 N N . VAL A 1 80 ? -2.665 -11.577 -6.209 1.00 92.25 80 VAL A N 1
ATOM 656 C CA . VAL A 1 80 ? -3.346 -10.558 -7.025 1.00 92.25 80 VAL A CA 1
ATOM 657 C C . VAL A 1 80 ? -4.817 -10.911 -7.254 1.00 92.25 80 VAL A C 1
ATOM 659 O O . VAL A 1 80 ? -5.690 -10.060 -7.101 1.00 92.25 80 VAL A O 1
ATOM 662 N N . GLU A 1 81 ? -5.118 -12.180 -7.534 1.00 91.06 81 GLU A N 1
ATOM 663 C CA . GLU A 1 81 ? -6.492 -12.679 -7.705 1.00 91.06 81 GLU A CA 1
ATOM 664 C C . GLU A 1 81 ? -7.365 -12.501 -6.451 1.00 91.06 81 GLU A C 1
ATOM 666 O O . GLU A 1 81 ? -8.593 -12.455 -6.547 1.00 91.06 81 GLU A O 1
ATOM 671 N N . ARG A 1 82 ? -6.749 -12.368 -5.271 1.00 91.31 82 ARG A N 1
ATOM 672 C CA . ARG A 1 82 ? -7.441 -12.217 -3.986 1.00 91.31 82 ARG A CA 1
ATOM 673 C C . ARG A 1 82 ? -7.543 -10.770 -3.499 1.00 91.31 82 ARG A C 1
ATOM 675 O O . ARG A 1 82 ? -8.089 -10.554 -2.422 1.00 91.31 82 ARG A O 1
ATOM 682 N N . PHE A 1 83 ? -7.091 -9.771 -4.262 1.00 90.56 83 PHE A N 1
ATOM 683 C CA . PHE A 1 83 ? -7.228 -8.355 -3.873 1.00 90.56 83 PHE A CA 1
ATOM 684 C C . PHE A 1 83 ? -8.682 -7.895 -3.681 1.00 90.56 83 PHE A C 1
ATOM 686 O O . PHE A 1 83 ? -8.925 -6.882 -3.025 1.00 90.56 83 PHE A O 1
ATOM 693 N N . GLY A 1 84 ? -9.656 -8.647 -4.194 1.00 87.00 84 GLY A N 1
ATOM 694 C CA . GLY A 1 84 ? -11.071 -8.378 -3.969 1.00 87.00 84 GLY A CA 1
ATOM 695 C C . GLY A 1 84 ? -11.560 -7.142 -4.722 1.00 87.00 84 GLY A C 1
ATOM 696 O O . GLY A 1 84 ? -10.990 -6.743 -5.739 1.00 87.00 84 GLY A O 1
ATOM 697 N N . LYS A 1 85 ? -12.658 -6.551 -4.242 1.00 86.06 85 LYS A N 1
ATOM 698 C CA . LYS A 1 85 ? -13.339 -5.425 -4.893 1.00 86.06 85 LYS A CA 1
ATOM 699 C C . LYS A 1 85 ? -13.445 -4.212 -3.974 1.00 86.06 85 LYS A C 1
ATOM 701 O O . LYS A 1 85 ? -13.509 -4.368 -2.759 1.00 86.06 85 LYS A O 1
ATOM 706 N N . ASN A 1 86 ? -13.434 -3.015 -4.552 1.00 80.88 86 ASN A N 1
ATOM 707 C CA . ASN A 1 86 ? -13.710 -1.769 -3.840 1.00 80.88 86 ASN A CA 1
ATOM 708 C C . ASN A 1 86 ? -15.230 -1.578 -3.633 1.00 80.88 86 ASN A C 1
ATOM 710 O O . ASN A 1 86 ? -16.041 -2.370 -4.116 1.00 80.88 86 ASN A O 1
ATOM 714 N N . GLU A 1 87 ? -15.626 -0.500 -2.951 1.00 77.94 87 GLU A N 1
ATOM 715 C CA . GLU A 1 87 ? -17.036 -0.154 -2.678 1.00 77.94 87 GLU A CA 1
ATOM 716 C C . GLU A 1 87 ? -17.891 0.012 -3.949 1.00 77.94 87 GLU A C 1
ATOM 718 O O . GLU A 1 87 ? -19.111 -0.130 -3.908 1.00 77.94 87 GLU A O 1
ATOM 723 N N . LYS A 1 88 ? -17.253 0.280 -5.096 1.00 83.81 88 LYS A N 1
ATOM 724 C CA . LYS A 1 88 ? -17.899 0.410 -6.410 1.00 83.81 88 LYS A CA 1
ATOM 725 C C . LYS A 1 88 ? -18.003 -0.922 -7.162 1.00 83.81 88 LYS A C 1
ATOM 727 O O . LYS A 1 88 ? -18.529 -0.961 -8.270 1.00 83.81 88 LYS A O 1
ATOM 732 N N . GLY A 1 89 ? -17.513 -2.020 -6.582 1.00 84.00 89 GLY A N 1
ATOM 733 C CA . GLY A 1 89 ? -17.517 -3.348 -7.195 1.00 84.00 89 GLY A CA 1
ATOM 734 C C . GLY A 1 89 ? -16.409 -3.581 -8.230 1.00 84.00 89 GLY A C 1
ATOM 735 O O . GLY A 1 89 ? -16.446 -4.598 -8.934 1.00 84.00 89 GLY A O 1
ATOM 736 N N . GLU A 1 90 ? -15.431 -2.678 -8.320 1.00 85.81 90 GLU A N 1
ATOM 737 C CA . GLU A 1 90 ? -14.270 -2.778 -9.210 1.00 85.81 90 GLU A CA 1
ATOM 738 C C . GLU A 1 90 ? -13.148 -3.549 -8.517 1.00 85.81 90 GLU A C 1
ATOM 740 O O . GLU A 1 90 ? -12.983 -3.446 -7.302 1.00 85.81 90 GLU A O 1
ATOM 745 N N . ASN A 1 91 ? -12.358 -4.310 -9.276 1.00 86.69 91 ASN A N 1
ATOM 746 C CA . ASN A 1 91 ? -11.234 -5.047 -8.703 1.00 86.69 91 ASN A CA 1
ATOM 747 C C . ASN A 1 91 ? -10.227 -4.071 -8.096 1.00 86.69 91 ASN A C 1
ATOM 749 O O . ASN A 1 91 ? -9.754 -3.154 -8.774 1.00 86.69 91 ASN A O 1
ATOM 753 N N . ARG A 1 92 ? -9.881 -4.288 -6.826 1.00 88.81 92 ARG A N 1
ATOM 754 C CA . ARG A 1 92 ? -8.783 -3.550 -6.210 1.00 88.81 92 ARG A CA 1
ATOM 755 C C . ARG A 1 92 ? -7.482 -3.958 -6.891 1.00 88.81 92 ARG A C 1
ATOM 757 O O . ARG A 1 92 ? -7.313 -5.095 -7.330 1.00 88.81 92 ARG A O 1
ATOM 764 N N . ARG A 1 93 ? -6.557 -3.016 -6.972 1.00 91.12 93 ARG A N 1
ATOM 765 C CA . ARG A 1 93 ? -5.260 -3.187 -7.621 1.00 91.12 93 ARG A CA 1
ATOM 766 C C . ARG A 1 93 ? -4.223 -2.367 -6.880 1.00 91.12 93 ARG A C 1
ATOM 768 O O . ARG A 1 93 ? -4.578 -1.471 -6.122 1.00 91.12 93 ARG A O 1
ATOM 775 N N . CYS A 1 94 ? -2.961 -2.694 -7.107 1.00 91.69 94 CYS A N 1
ATOM 776 C CA . CYS A 1 94 ? -1.870 -1.882 -6.606 1.00 91.69 94 CYS A CA 1
ATOM 777 C C . CYS A 1 94 ? -1.835 -0.535 -7.320 1.00 91.69 94 CYS A C 1
ATOM 779 O O . CYS A 1 94 ? -2.118 -0.483 -8.515 1.00 91.69 94 CYS A O 1
ATOM 781 N N . GLU A 1 95 ? -1.467 0.529 -6.619 1.00 90.06 95 GLU A N 1
ATOM 782 C CA . GLU A 1 95 ? -1.410 1.881 -7.168 1.00 90.06 95 GLU A CA 1
ATOM 783 C C . GLU A 1 95 ? -0.216 2.651 -6.599 1.00 90.06 95 GLU A C 1
ATOM 785 O O . GLU A 1 95 ? 0.197 2.456 -5.455 1.00 90.06 95 GLU A O 1
ATOM 790 N N . TRP A 1 96 ? 0.341 3.548 -7.414 1.00 87.19 96 TRP A N 1
ATOM 791 C CA . TRP A 1 96 ? 1.224 4.597 -6.919 1.00 87.19 96 TRP A CA 1
ATOM 792 C C . TRP A 1 96 ? 0.383 5.716 -6.305 1.00 87.19 96 TRP A C 1
ATOM 794 O O . TRP A 1 96 ? -0.518 6.253 -6.953 1.00 87.19 96 TRP A O 1
ATOM 804 N N . THR A 1 97 ? 0.701 6.098 -5.077 1.00 80.19 97 THR A N 1
ATOM 805 C CA . THR A 1 97 ? 0.115 7.238 -4.372 1.00 80.19 97 THR A CA 1
ATOM 806 C C . THR A 1 97 ? 1.172 8.321 -4.159 1.00 80.19 97 THR A C 1
ATOM 808 O O . THR A 1 97 ? 2.368 8.048 -4.042 1.00 80.19 97 THR A O 1
ATOM 811 N N . GLY A 1 98 ? 0.727 9.578 -4.102 1.00 71.69 98 GLY A N 1
ATOM 812 C CA . GLY A 1 98 ? 1.586 10.747 -3.888 1.00 71.69 98 GLY A CA 1
ATOM 813 C C . GLY A 1 98 ? 1.396 11.782 -4.988 1.00 71.69 98 GLY A C 1
ATOM 814 O O . GLY A 1 98 ? 1.790 11.571 -6.137 1.00 71.69 98 GLY A O 1
ATOM 815 N N . VAL A 1 99 ? 0.773 12.906 -4.629 1.00 61.94 99 VAL A N 1
ATOM 816 C CA . VAL A 1 99 ? 0.526 14.014 -5.559 1.00 61.94 99 VAL A CA 1
ATOM 817 C C . VAL A 1 99 ? 1.842 14.662 -6.013 1.00 61.94 99 VAL A C 1
ATOM 819 O O . VAL A 1 99 ? 2.810 14.668 -5.245 1.00 61.94 99 VAL A O 1
ATOM 822 N N . PRO A 1 100 ? 1.904 15.199 -7.247 1.00 55.03 100 PRO A N 1
ATOM 823 C CA . PRO A 1 100 ? 3.042 15.995 -7.697 1.00 55.03 100 PRO A CA 1
ATOM 824 C C . PRO A 1 100 ? 3.336 17.149 -6.723 1.00 55.03 100 PRO A C 1
ATOM 826 O O . PRO A 1 100 ? 2.417 17.675 -6.104 1.00 55.03 100 PRO A O 1
ATOM 829 N N . ASP A 1 101 ? 4.613 17.521 -6.617 1.00 59.06 101 ASP A N 1
ATOM 830 C CA . ASP A 1 101 ? 5.219 18.537 -5.733 1.00 59.06 101 ASP A CA 1
ATOM 831 C C . ASP A 1 101 ? 5.739 18.019 -4.378 1.00 59.06 101 ASP A C 1
ATOM 833 O O . ASP A 1 101 ? 6.958 18.043 -4.193 1.00 59.06 101 ASP A O 1
ATOM 837 N N . ASN A 1 102 ? 4.892 17.480 -3.491 1.00 61.84 102 ASN A N 1
ATOM 838 C CA . ASN A 1 102 ? 5.323 17.061 -2.138 1.00 61.84 102 ASN A CA 1
ATOM 839 C C . ASN A 1 102 ? 5.373 15.538 -1.934 1.00 61.84 102 ASN A C 1
ATOM 841 O O . ASN A 1 102 ? 5.944 15.074 -0.952 1.00 61.84 102 ASN A O 1
ATOM 845 N N . CYS A 1 103 ? 4.778 14.767 -2.856 1.00 69.06 103 CYS A N 1
ATOM 846 C CA . CYS A 1 103 ? 4.771 13.305 -2.847 1.00 69.06 103 CYS A CA 1
ATOM 847 C C . CYS A 1 103 ? 4.502 12.690 -1.469 1.00 69.06 103 CYS A C 1
ATOM 849 O O . CYS A 1 103 ? 5.309 11.950 -0.924 1.00 69.06 103 CYS A O 1
ATOM 851 N N . SER A 1 104 ? 3.333 13.002 -0.920 1.00 65.81 104 SER A N 1
ATOM 852 C CA . SER A 1 104 ? 2.912 12.552 0.409 1.00 65.81 104 SER A CA 1
ATOM 853 C C . SER A 1 104 ? 1.695 11.645 0.259 1.00 65.81 104 SER A C 1
ATOM 855 O O . SER A 1 104 ? 0.551 12.036 0.491 1.00 65.81 104 SER A O 1
ATOM 857 N N . GLY A 1 105 ? 1.919 10.454 -0.292 1.00 63.81 105 GLY A N 1
ATOM 858 C CA . GLY A 1 105 ? 0.846 9.541 -0.676 1.00 63.81 105 GLY A CA 1
ATOM 859 C C . GLY A 1 105 ? 0.565 8.463 0.354 1.00 63.81 105 GLY A C 1
ATOM 860 O O . GLY A 1 105 ? 1.125 7.381 0.222 1.00 63.81 105 GLY A O 1
ATOM 861 N N . ALA A 1 106 ? -0.354 8.694 1.295 1.00 68.31 106 ALA A N 1
ATOM 862 C CA . ALA A 1 106 ? -0.834 7.617 2.166 1.00 68.31 106 ALA A CA 1
ATOM 863 C C . ALA A 1 106 ? -1.463 6.481 1.335 1.00 68.31 106 ALA A C 1
ATOM 865 O O . ALA A 1 106 ? -2.206 6.754 0.386 1.00 68.31 106 ALA A O 1
ATOM 866 N N . GLY A 1 107 ? -1.195 5.225 1.707 1.00 72.94 107 GLY A N 1
ATOM 867 C CA . GLY A 1 107 ? -1.965 4.080 1.214 1.00 72.94 107 GLY A CA 1
ATOM 868 C C . GLY A 1 107 ? -3.435 4.188 1.629 1.00 72.94 107 GLY A C 1
ATOM 869 O O . GLY A 1 107 ? -3.780 4.900 2.581 1.00 72.94 107 GLY A O 1
ATOM 870 N N . ASN A 1 108 ? -4.334 3.519 0.910 1.00 81.19 108 ASN A N 1
ATOM 871 C CA . ASN A 1 108 ? -5.723 3.425 1.355 1.00 81.19 108 ASN A CA 1
ATOM 872 C C . ASN A 1 108 ? -5.854 2.414 2.494 1.00 81.19 108 ASN A C 1
ATOM 874 O O . ASN A 1 108 ? -5.006 1.546 2.687 1.00 81.19 108 ASN A O 1
ATOM 878 N N . THR A 1 109 ? -6.956 2.498 3.240 1.00 84.75 109 THR A N 1
ATOM 879 C CA . THR A 1 109 ? -7.264 1.499 4.266 1.00 84.75 109 THR A CA 1
ATOM 880 C C . THR A 1 109 ? -7.206 0.077 3.690 1.00 84.75 109 THR A C 1
ATOM 882 O O . THR A 1 109 ? -7.761 -0.221 2.627 1.00 84.75 109 THR A O 1
ATOM 885 N N . GLY A 1 110 ? -6.507 -0.803 4.401 1.00 86.06 110 GLY A N 1
ATOM 886 C CA . GLY A 1 110 ? -6.270 -2.181 3.994 1.00 86.06 110 GLY A CA 1
ATOM 887 C C . GLY A 1 110 ? -5.258 -2.355 2.873 1.00 86.06 110 GLY A C 1
ATOM 888 O O . GLY A 1 110 ? -5.242 -3.411 2.244 1.00 86.06 110 GLY A O 1
ATOM 889 N N . GLU A 1 111 ? -4.448 -1.340 2.590 1.00 87.69 111 GLU A N 1
ATOM 890 C CA . GLU A 1 111 ? -3.300 -1.451 1.697 1.00 87.69 111 GLU A CA 1
ATOM 891 C C . GLU A 1 111 ? -1.998 -1.476 2.490 1.00 87.69 111 GLU A C 1
ATOM 893 O O . GLU A 1 111 ? -1.879 -0.868 3.555 1.00 87.69 111 GLU A O 1
ATOM 898 N N . VAL A 1 112 ? -1.022 -2.191 1.942 1.00 85.81 112 VAL A N 1
ATOM 899 C CA . VAL A 1 112 ? 0.359 -2.229 2.420 1.00 85.81 112 VAL A CA 1
ATOM 900 C C . VAL A 1 112 ? 1.253 -1.509 1.429 1.00 85.81 112 VAL A C 1
ATOM 902 O O . VAL A 1 112 ? 1.096 -1.656 0.213 1.00 85.81 112 VAL A O 1
ATOM 905 N N . VAL A 1 113 ? 2.212 -0.762 1.959 1.00 83.81 113 VAL A N 1
ATOM 906 C CA . VAL A 1 113 ? 3.254 -0.104 1.175 1.00 83.81 113 VAL A CA 1
ATOM 907 C C . VAL A 1 113 ? 4.340 -1.123 0.840 1.00 83.81 113 VAL A C 1
ATOM 909 O O . VAL A 1 113 ? 5.029 -1.623 1.728 1.00 83.81 113 VAL A O 1
ATOM 912 N N . LEU A 1 114 ? 4.516 -1.412 -0.450 1.00 85.69 114 LEU A N 1
ATOM 913 C CA . LEU A 1 114 ? 5.533 -2.355 -0.924 1.00 85.69 114 LEU A CA 1
ATOM 914 C C . LEU A 1 114 ? 6.830 -1.657 -1.328 1.00 85.69 114 LEU A C 1
ATOM 916 O O . LEU A 1 114 ? 7.926 -2.113 -1.006 1.00 85.69 114 LEU A O 1
ATOM 920 N N . PHE A 1 115 ? 6.716 -0.554 -2.069 1.00 86.88 115 PHE A N 1
ATOM 921 C CA . PHE A 1 115 ? 7.869 0.138 -2.639 1.00 86.88 115 PHE A CA 1
ATOM 922 C C . PHE A 1 115 ? 7.737 1.646 -2.489 1.00 86.88 115 PHE A C 1
ATOM 924 O O . PHE A 1 115 ? 6.642 2.198 -2.516 1.00 86.88 115 PHE A O 1
ATOM 931 N N . LYS A 1 116 ? 8.884 2.320 -2.403 1.00 86.25 116 LYS A N 1
ATOM 932 C CA . LYS A 1 116 ? 8.988 3.777 -2.496 1.00 86.25 116 LYS A CA 1
ATOM 933 C C . LYS A 1 116 ? 9.742 4.185 -3.757 1.00 86.25 116 LYS A C 1
ATOM 935 O O . LYS A 1 116 ? 10.656 3.472 -4.196 1.00 86.25 116 LYS A O 1
ATOM 940 N N . SER A 1 117 ? 9.378 5.333 -4.317 1.00 85.19 117 SER A N 1
ATOM 941 C CA . SER A 1 117 ? 10.035 5.936 -5.476 1.00 85.19 117 SER A CA 1
ATOM 942 C C . SER A 1 117 ? 9.941 7.453 -5.431 1.00 85.19 117 SER A C 1
ATOM 944 O O . SER A 1 117 ? 8.900 8.006 -5.110 1.00 85.19 117 SER A O 1
ATOM 946 N N . GLY A 1 118 ? 11.013 8.148 -5.805 1.00 82.69 118 GLY A N 1
ATOM 947 C CA . GLY A 1 118 ? 10.960 9.599 -5.997 1.00 82.69 118 GLY A CA 1
ATOM 948 C C . GLY A 1 118 ? 10.228 10.016 -7.277 1.00 82.69 118 GLY A C 1
ATOM 949 O O . GLY A 1 118 ? 10.072 11.207 -7.508 1.00 82.69 118 GLY A O 1
ATOM 950 N N . ILE A 1 119 ? 9.836 9.074 -8.140 1.00 83.69 119 ILE A N 1
ATOM 951 C CA . ILE A 1 119 ? 9.255 9.363 -9.461 1.00 83.69 119 ILE A CA 1
ATOM 952 C C . ILE A 1 119 ? 7.945 8.601 -9.672 1.00 83.69 119 ILE A C 1
ATOM 954 O O . ILE A 1 119 ? 7.001 9.189 -10.179 1.00 83.69 119 ILE A O 1
ATOM 958 N N . GLY A 1 120 ? 7.845 7.350 -9.216 1.00 86.62 120 GLY A N 1
ATOM 959 C CA . GLY A 1 120 ? 6.643 6.527 -9.379 1.00 86.62 120 GLY A CA 1
ATOM 960 C C . GLY A 1 120 ? 6.503 5.964 -10.793 1.00 86.62 120 GLY A C 1
ATOM 961 O O . GLY A 1 120 ? 7.496 5.750 -11.487 1.00 86.62 120 GLY A O 1
ATOM 962 N N . GLY A 1 121 ? 5.274 5.671 -11.215 1.00 87.94 121 GLY A N 1
ATOM 963 C CA . GLY A 1 121 ? 4.997 5.110 -12.533 1.00 87.94 121 GLY A CA 1
ATOM 964 C C . GLY A 1 121 ? 3.576 4.566 -12.673 1.00 87.94 121 GLY A C 1
ATOM 965 O O . GLY A 1 121 ? 2.612 5.091 -12.114 1.00 87.94 121 GLY A O 1
ATOM 966 N N . TRP A 1 122 ? 3.432 3.485 -13.433 1.00 88.62 122 TRP A N 1
ATOM 967 C CA . TRP A 1 122 ? 2.141 2.833 -13.671 1.00 88.62 122 TRP A CA 1
ATOM 968 C C . TRP A 1 122 ? 1.761 1.913 -12.493 1.00 88.62 122 TRP A C 1
ATOM 970 O O . TRP A 1 122 ? 2.658 1.262 -11.944 1.00 88.62 122 TRP A O 1
ATOM 980 N N . PRO A 1 123 ? 0.473 1.825 -12.092 1.00 85.19 123 PRO A N 1
ATOM 981 C CA . PRO A 1 123 ? -0.723 2.187 -12.865 1.00 85.19 123 PRO A CA 1
ATOM 982 C C . PRO A 1 123 ? -1.275 3.598 -12.739 1.00 85.19 123 PRO A C 1
ATOM 984 O O . PRO A 1 123 ? -2.078 3.991 -13.586 1.00 85.19 123 PRO A O 1
ATOM 987 N N . SER A 1 124 ? -0.867 4.357 -11.731 1.00 78.12 124 SER A N 1
ATOM 988 C CA . SER A 1 124 ? -1.498 5.650 -11.441 1.00 78.12 124 SER A CA 1
ATOM 989 C C . SER A 1 124 ? -1.045 6.771 -12.371 1.00 78.12 124 SER A C 1
ATOM 991 O O . SER A 1 124 ? -1.765 7.750 -12.547 1.00 78.12 124 SER A O 1
ATOM 993 N N . GLU A 1 125 ? 0.125 6.630 -12.991 1.00 68.69 125 GLU A N 1
ATOM 994 C CA . GLU A 1 125 ? 0.694 7.641 -13.877 1.00 68.69 125 GLU A CA 1
ATOM 995 C C . GLU A 1 125 ? 0.783 7.076 -15.298 1.00 68.69 125 GLU A C 1
ATOM 997 O O . GLU A 1 125 ? 1.744 6.393 -15.662 1.00 68.69 125 GLU A O 1
ATOM 1002 N N . TRP A 1 126 ? -0.256 7.315 -16.110 1.00 56.47 126 TRP A N 1
ATOM 1003 C CA . TRP A 1 126 ? -0.273 6.909 -17.518 1.00 56.47 126 TRP A CA 1
ATOM 1004 C C . TRP A 1 126 ? -0.298 8.122 -18.463 1.00 56.47 126 TRP A C 1
ATOM 1006 O O . TRP A 1 126 ? -1.145 8.998 -18.348 1.00 56.47 126 TRP A O 1
ATOM 1016 N N . HIS A 1 127 ? 0.602 8.067 -19.453 1.00 43.56 127 HIS A N 1
ATOM 1017 C CA . HIS A 1 127 ? 0.541 8.673 -20.794 1.00 43.56 127 HIS A CA 1
ATOM 1018 C C . HIS A 1 127 ? 1.281 9.995 -21.040 1.00 43.56 127 HIS A C 1
ATOM 1020 O O . HIS A 1 127 ? 0.886 10.746 -21.913 1.00 43.56 127 HIS A O 1
ATOM 1026 N N . ALA A 1 128 ? 2.451 10.184 -20.437 1.00 43.34 128 ALA A N 1
ATOM 1027 C CA . ALA A 1 128 ? 3.640 10.712 -21.118 1.00 43.34 128 ALA A CA 1
ATOM 1028 C C . ALA A 1 128 ? 4.816 10.600 -20.145 1.00 43.34 128 ALA A C 1
ATOM 1030 O O . ALA A 1 128 ? 4.661 10.914 -18.970 1.00 43.34 128 ALA A O 1
ATOM 1031 N N . ALA A 1 129 ? 6.024 10.253 -20.602 1.00 46.06 129 ALA A N 1
ATOM 1032 C CA . ALA A 1 129 ? 7.221 10.465 -19.771 1.00 46.06 129 ALA A CA 1
ATOM 1033 C C . ALA A 1 129 ? 7.432 11.950 -19.394 1.00 46.06 129 ALA A C 1
ATOM 1035 O O . ALA A 1 129 ? 8.315 12.273 -18.613 1.00 46.06 129 ALA A O 1
ATOM 1036 N N . GLN A 1 130 ? 6.618 12.841 -19.965 1.00 46.88 130 GLN A N 1
ATOM 1037 C CA . GLN A 1 130 ? 6.568 14.274 -19.710 1.00 46.88 130 GLN A CA 1
ATOM 1038 C C . GLN A 1 130 ? 5.705 14.625 -18.476 1.00 46.88 130 GLN A C 1
ATOM 1040 O O . GLN A 1 130 ? 5.861 15.712 -17.925 1.00 46.88 130 GLN A O 1
ATOM 1045 N N . ASP A 1 131 ? 4.850 13.700 -18.013 1.00 52.78 131 ASP A N 1
ATOM 1046 C CA . ASP A 1 131 ? 3.891 13.921 -16.916 1.00 52.78 131 ASP A CA 1
ATOM 1047 C C . ASP A 1 131 ? 4.234 13.160 -15.624 1.00 52.78 131 ASP A C 1
ATOM 1049 O O . ASP A 1 131 ? 3.701 13.473 -14.558 1.00 52.78 131 ASP A O 1
ATOM 1053 N N . VAL A 1 132 ? 5.169 12.205 -15.685 1.00 65.56 132 VAL A N 1
ATOM 1054 C CA . VAL A 1 132 ? 5.729 11.530 -14.503 1.00 65.56 132 VAL A CA 1
ATOM 1055 C C . VAL A 1 132 ? 6.749 12.475 -13.863 1.00 65.56 132 VAL A C 1
ATOM 1057 O O . VAL A 1 132 ? 7.917 12.525 -14.253 1.00 65.56 132 VAL A O 1
ATOM 1060 N N . ARG A 1 133 ? 6.294 13.305 -12.924 1.00 71.06 133 ARG A N 1
ATOM 1061 C CA . ARG A 1 133 ? 7.144 14.315 -12.280 1.00 71.06 133 ARG A CA 1
ATOM 1062 C C . ARG A 1 133 ? 7.860 13.738 -11.072 1.00 71.06 133 ARG A C 1
ATOM 1064 O O . ARG A 1 133 ? 7.226 13.223 -10.152 1.00 71.06 133 ARG A O 1
ATOM 1071 N N . GLN A 1 134 ? 9.177 13.928 -11.051 1.00 78.25 134 GLN A N 1
ATOM 1072 C CA . GLN A 1 134 ? 9.975 13.689 -9.860 1.00 78.25 134 GLN A CA 1
ATOM 1073 C C . GLN A 1 134 ? 9.464 14.549 -8.699 1.00 78.25 134 GLN A C 1
ATOM 1075 O O . GLN A 1 134 ? 9.204 15.746 -8.844 1.00 78.25 134 GLN A O 1
ATOM 1080 N N . CYS A 1 135 ? 9.350 13.916 -7.542 1.00 77.00 135 CYS A N 1
ATOM 1081 C CA . CYS A 1 135 ? 9.082 14.548 -6.265 1.00 77.00 135 CYS A CA 1
ATOM 1082 C C . CYS A 1 135 ? 10.173 15.573 -5.951 1.00 77.00 135 CYS A C 1
ATOM 1084 O O . CYS A 1 135 ? 11.359 15.237 -5.970 1.00 77.00 135 CYS A O 1
ATOM 1086 N N . ARG A 1 136 ? 9.791 16.822 -5.655 1.00 75.12 136 ARG A N 1
ATOM 1087 C CA . ARG A 1 136 ? 10.755 17.834 -5.185 1.00 75.12 136 ARG A CA 1
ATOM 1088 C C . ARG A 1 136 ? 11.224 17.506 -3.771 1.00 75.12 136 ARG A C 1
ATOM 1090 O O . ARG A 1 136 ? 12.403 17.654 -3.462 1.00 75.12 136 ARG A O 1
ATOM 1097 N N . THR A 1 137 ? 10.295 17.033 -2.949 1.00 71.56 137 THR A N 1
ATOM 1098 C CA . THR A 1 137 ? 10.497 16.493 -1.604 1.00 71.56 137 THR A CA 1
ATOM 1099 C C . THR A 1 137 ? 9.632 15.235 -1.441 1.00 71.56 137 THR A C 1
ATOM 1101 O O . THR A 1 137 ? 8.675 15.051 -2.190 1.00 71.56 137 THR A O 1
ATOM 1104 N N . GLY A 1 138 ? 9.984 14.349 -0.502 1.00 75.94 138 GLY A N 1
ATOM 1105 C CA . GLY A 1 138 ? 9.206 13.134 -0.215 1.00 75.94 138 GLY A CA 1
ATOM 1106 C C . GLY A 1 138 ? 9.356 12.003 -1.245 1.00 75.94 138 GLY A C 1
ATOM 1107 O O . GLY A 1 138 ? 10.306 11.972 -2.034 1.00 75.94 138 GLY A O 1
ATOM 1108 N N . TYR A 1 139 ? 8.421 11.048 -1.210 1.00 79.88 139 TYR A N 1
ATOM 1109 C CA . TYR A 1 139 ? 8.408 9.857 -2.066 1.00 79.88 139 TYR A CA 1
ATOM 1110 C C . TYR A 1 139 ? 6.983 9.461 -2.448 1.00 79.88 139 TYR A C 1
ATOM 1112 O O . TYR A 1 139 ? 6.066 9.482 -1.638 1.00 79.88 139 TYR A O 1
ATOM 1120 N N . LYS A 1 140 ? 6.795 9.001 -3.679 1.00 82.81 140 LYS A N 1
ATOM 1121 C CA . LYS A 1 140 ? 5.615 8.218 -4.038 1.00 82.81 140 LYS A CA 1
ATOM 1122 C C . LYS A 1 140 ? 5.746 6.817 -3.467 1.00 82.81 140 LYS A C 1
ATOM 1124 O O . LYS A 1 140 ? 6.846 6.259 -3.387 1.00 82.81 140 LYS A O 1
ATOM 1129 N N . TYR A 1 141 ? 4.609 6.233 -3.136 1.00 84.88 141 TYR A N 1
ATOM 1130 C CA . TYR A 1 141 ? 4.535 4.912 -2.536 1.00 84.88 141 TYR A CA 1
ATOM 1131 C C . TYR A 1 141 ? 3.678 4.005 -3.406 1.00 84.88 141 TYR A C 1
ATOM 1133 O O . TYR A 1 141 ? 2.616 4.405 -3.872 1.00 84.88 141 TYR A O 1
ATOM 1141 N N . PHE A 1 142 ? 4.172 2.804 -3.676 1.00 88.12 142 PHE A N 1
ATOM 1142 C CA . PHE A 1 142 ? 3.428 1.770 -4.375 1.00 88.12 142 PHE A CA 1
ATOM 1143 C C . PHE A 1 142 ? 2.762 0.891 -3.334 1.00 88.12 142 PHE A C 1
ATOM 1145 O O . PHE A 1 142 ? 3.439 0.130 -2.632 1.00 88.12 142 PHE A O 1
ATOM 1152 N N . SER A 1 143 ? 1.448 1.020 -3.241 1.00 88.94 143 SER A N 1
ATOM 1153 C CA . SER A 1 143 ? 0.640 0.327 -2.251 1.00 88.94 143 SER A CA 1
ATOM 1154 C C . SER A 1 143 ? -0.218 -0.726 -2.930 1.00 88.94 143 SER A C 1
ATOM 1156 O O . SER A 1 143 ? -0.724 -0.506 -4.029 1.00 88.94 143 SER A O 1
ATOM 1158 N N . CYS A 1 144 ? -0.381 -1.877 -2.287 1.00 91.12 144 CYS A N 1
ATOM 1159 C CA . CYS A 1 144 ? -1.215 -2.968 -2.779 1.00 91.12 144 CYS A CA 1
ATOM 1160 C C . CYS A 1 144 ? -2.288 -3.338 -1.752 1.00 91.12 144 CYS A C 1
ATOM 1162 O O . CYS A 1 144 ? -2.007 -3.325 -0.552 1.00 91.12 144 CYS A O 1
ATOM 1164 N N . PRO A 1 145 ? -3.492 -3.734 -2.198 1.00 91.56 145 PRO A N 1
ATOM 1165 C CA . PRO A 1 145 ? -4.507 -4.303 -1.322 1.00 91.56 145 PRO A CA 1
ATOM 1166 C C . PRO A 1 145 ? -3.973 -5.525 -0.580 1.00 91.56 145 PRO A C 1
ATOM 1168 O O . PRO A 1 145 ? -3.310 -6.377 -1.169 1.00 91.56 145 PRO A O 1
ATOM 1171 N N . LEU A 1 146 ? -4.316 -5.651 0.697 1.00 88.25 146 LEU A N 1
ATOM 1172 C CA . LEU A 1 146 ? -4.090 -6.872 1.454 1.00 88.25 146 LEU A CA 1
ATOM 1173 C C . LEU A 1 146 ? -5.349 -7.755 1.370 1.00 88.25 146 LEU A C 1
ATOM 1175 O O . LEU A 1 146 ? -6.376 -7.376 1.936 1.00 88.25 146 LEU A O 1
ATOM 1179 N N . PRO A 1 147 ? -5.297 -8.937 0.719 1.00 86.75 147 PRO A N 1
ATOM 1180 C CA . PRO A 1 147 ? -6.463 -9.808 0.527 1.00 86.75 147 PRO A CA 1
ATOM 1181 C C . PRO A 1 147 ? -7.280 -10.131 1.784 1.00 86.75 147 PRO A C 1
ATOM 1183 O O . PRO A 1 147 ? -8.493 -10.298 1.725 1.00 86.75 147 PRO A O 1
ATOM 1186 N N . GLU A 1 148 ? -6.614 -10.232 2.932 1.00 81.69 148 GLU A N 1
ATOM 1187 C CA . GLU A 1 148 ? -7.223 -10.658 4.196 1.00 81.69 148 GLU A CA 1
ATOM 1188 C C . GLU A 1 148 ? -7.557 -9.484 5.123 1.00 81.69 148 GLU A C 1
ATOM 1190 O O . GLU A 1 148 ? -7.915 -9.703 6.279 1.00 81.69 148 GLU A O 1
ATOM 1195 N N . TRP A 1 149 ? -7.461 -8.243 4.632 1.00 84.81 149 TRP A N 1
ATOM 1196 C CA . TRP A 1 149 ? -7.675 -7.050 5.448 1.00 84.81 149 TRP A CA 1
ATOM 1197 C C . TRP A 1 149 ? -9.014 -7.060 6.189 1.00 84.81 149 TRP A C 1
ATOM 1199 O O . TRP A 1 149 ? -9.034 -6.871 7.399 1.00 84.81 149 TRP A O 1
ATOM 1209 N N . GLU A 1 150 ? -10.123 -7.337 5.500 1.00 82.56 150 GLU A N 1
ATOM 1210 C CA . GLU A 1 150 ? -11.458 -7.328 6.119 1.00 82.56 150 GLU A CA 1
ATOM 1211 C C . GLU A 1 150 ? -11.572 -8.355 7.255 1.00 82.56 150 GLU A C 1
ATOM 1213 O O . GLU A 1 150 ? -12.118 -8.077 8.325 1.00 82.56 150 GLU A O 1
ATOM 1218 N N . ALA A 1 151 ? -10.996 -9.544 7.056 1.00 82.25 151 ALA A N 1
ATOM 1219 C CA . ALA A 1 151 ? -10.977 -10.591 8.070 1.00 82.25 151 ALA A CA 1
ATOM 1220 C C . ALA A 1 151 ? -10.106 -10.200 9.275 1.00 82.25 151 ALA A C 1
ATOM 1222 O O . ALA A 1 151 ? -10.493 -10.463 10.414 1.00 82.25 151 ALA A O 1
ATOM 1223 N N . LEU A 1 152 ? -8.966 -9.540 9.039 1.00 80.19 152 LEU A N 1
ATOM 1224 C CA . LEU A 1 152 ? -8.112 -8.995 10.099 1.00 80.19 152 LEU A CA 1
ATOM 1225 C C . LEU A 1 152 ? -8.825 -7.867 10.860 1.00 80.19 152 LEU A C 1
ATOM 1227 O O . LEU A 1 152 ? -8.806 -7.841 12.087 1.00 80.19 152 LEU A O 1
ATOM 1231 N N . ALA A 1 153 ? -9.518 -6.975 10.158 1.00 82.56 153 ALA A N 1
ATOM 1232 C CA . ALA A 1 153 ? -10.195 -5.828 10.754 1.00 82.56 153 ALA A CA 1
ATOM 1233 C C . ALA A 1 153 ? -11.469 -6.206 11.532 1.00 82.56 153 ALA A C 1
ATOM 1235 O O . ALA A 1 153 ? -11.848 -5.482 12.450 1.00 82.56 153 ALA A O 1
ATOM 1236 N N . THR A 1 154 ? -12.106 -7.346 11.230 1.00 84.00 154 THR A N 1
ATOM 1237 C CA . THR A 1 154 ? -13.354 -7.802 11.886 1.00 84.00 154 THR A CA 1
ATOM 1238 C C . THR A 1 154 ? -13.203 -7.973 13.406 1.00 84.00 154 THR A C 1
ATOM 1240 O O . THR A 1 154 ? -14.164 -7.805 14.156 1.00 84.00 154 THR A O 1
ATOM 1243 N N . GLY A 1 155 ? -11.993 -8.282 13.883 1.00 83.88 155 GLY A N 1
ATOM 1244 C CA . GLY A 1 155 ? -11.685 -8.410 15.311 1.00 83.88 155 GLY A CA 1
ATOM 1245 C C . GLY A 1 155 ? -11.455 -7.081 16.034 1.00 83.88 155 GLY A C 1
ATOM 1246 O O . GLY A 1 155 ? -11.128 -7.098 17.222 1.00 83.88 155 GLY A O 1
ATOM 1247 N N . CYS A 1 156 ? -11.585 -5.950 15.341 1.00 88.31 156 CYS A N 1
ATOM 1248 C CA . CYS A 1 156 ? -11.243 -4.634 15.851 1.00 88.31 156 CYS A CA 1
ATOM 1249 C C . CYS A 1 156 ? -12.357 -3.614 15.606 1.00 88.31 156 CYS A C 1
ATOM 1251 O O . CYS A 1 156 ? -13.122 -3.698 14.648 1.00 88.31 156 CYS A O 1
ATOM 1253 N N . ARG A 1 157 ? -12.444 -2.602 16.469 1.00 89.88 157 ARG A N 1
ATOM 1254 C CA . ARG A 1 157 ? -13.427 -1.521 16.347 1.00 89.88 157 ARG A CA 1
ATOM 1255 C C . ARG A 1 157 ? -12.912 -0.219 16.935 1.00 89.88 157 ARG A C 1
ATOM 1257 O O . ARG A 1 157 ? -12.170 -0.208 17.915 1.00 89.88 157 ARG A O 1
ATOM 1264 N N . TRP A 1 158 ? -13.395 0.887 16.382 1.00 88.06 158 TRP A N 1
ATOM 1265 C CA . TRP A 1 158 ? -13.279 2.195 17.017 1.00 88.06 158 TRP A CA 1
ATOM 1266 C C . TRP A 1 158 ? -14.391 2.380 18.044 1.00 88.06 158 TRP A C 1
ATOM 1268 O O . TRP A 1 158 ? -15.569 2.184 17.727 1.00 88.06 158 TRP A O 1
ATOM 1278 N N . THR A 1 159 ? -14.037 2.791 19.258 1.00 89.94 159 THR A N 1
ATOM 1279 C CA . THR A 1 159 ? -15.016 3.173 20.281 1.00 89.94 159 THR A CA 1
ATOM 1280 C C . THR A 1 159 ? -15.798 4.423 19.873 1.00 89.94 159 THR A C 1
ATOM 1282 O O . THR A 1 159 ? -15.425 5.145 18.946 1.00 89.94 159 THR A O 1
ATOM 1285 N N . ASP A 1 160 ? -16.872 4.708 20.605 1.00 88.06 160 ASP A N 1
ATOM 1286 C CA . ASP A 1 160 ? -17.457 6.048 20.633 1.00 88.06 160 ASP A CA 1
ATOM 1287 C C . ASP A 1 160 ? -16.562 7.014 21.417 1.00 88.06 160 ASP A C 1
ATOM 1289 O O . ASP A 1 160 ? -15.555 6.616 22.022 1.00 88.06 160 ASP A O 1
ATOM 1293 N N . CYS A 1 161 ? -16.929 8.295 21.408 1.00 84.94 161 CYS A N 1
ATOM 1294 C CA . CYS A 1 161 ? -16.163 9.331 22.081 1.00 84.94 161 CYS A CA 1
ATOM 1295 C C . CYS A 1 161 ? -16.047 9.060 23.585 1.00 84.94 161 CYS A C 1
ATOM 1297 O O . CYS A 1 161 ? -17.055 8.854 24.261 1.00 84.94 161 CYS A O 1
ATOM 1299 N N . LYS A 1 162 ? -14.819 9.085 24.123 1.00 84.12 162 LYS A N 1
ATOM 1300 C CA . LYS A 1 162 ? -14.501 8.709 25.518 1.00 84.12 162 LYS A CA 1
ATOM 1301 C C . LYS A 1 162 ? -14.845 7.259 25.879 1.00 84.12 162 LYS A C 1
ATOM 1303 O O . LYS A 1 162 ? -14.866 6.920 27.063 1.00 84.12 162 LYS A O 1
ATOM 1308 N N . GLY A 1 163 ? -15.132 6.420 24.888 1.00 87.19 163 GLY A N 1
ATOM 1309 C CA . GLY A 1 163 ? -15.389 5.007 25.099 1.00 87.19 163 GLY A CA 1
ATOM 1310 C C . GLY A 1 163 ? -14.144 4.276 25.596 1.00 87.19 163 GLY A C 1
ATOM 1311 O O . GLY A 1 163 ? -13.014 4.754 25.480 1.00 87.19 163 GLY A O 1
ATOM 1312 N N . ALA A 1 164 ? -14.363 3.093 26.157 1.00 91.00 164 ALA A N 1
ATOM 1313 C CA . ALA A 1 164 ? -13.302 2.186 26.564 1.00 91.00 164 ALA A CA 1
ATOM 1314 C C . ALA A 1 164 ? -13.361 0.901 25.734 1.00 91.00 164 ALA A C 1
ATOM 1316 O O . ALA A 1 164 ? -14.417 0.521 25.212 1.00 91.00 164 ALA A O 1
ATOM 1317 N N . CYS A 1 165 ? -12.218 0.227 25.633 1.00 92.81 165 CYS A N 1
ATOM 1318 C CA . CYS A 1 165 ? -12.184 -1.141 25.144 1.00 92.81 165 CYS A CA 1
ATOM 1319 C C . CYS A 1 165 ? -12.940 -2.061 26.110 1.00 92.81 165 CYS A C 1
ATOM 1321 O O . CYS A 1 165 ? -12.980 -1.820 27.321 1.00 92.81 165 CYS A O 1
ATOM 1323 N N . GLY A 1 166 ? -13.560 -3.102 25.561 1.00 93.62 166 GLY A N 1
ATOM 1324 C CA . GLY A 1 166 ? -14.203 -4.153 26.338 1.00 93.62 166 GLY A CA 1
ATOM 1325 C C . GLY A 1 166 ? -13.202 -4.934 27.191 1.00 93.62 166 GLY A C 1
ATOM 1326 O O . GLY A 1 166 ? -11.987 -4.837 27.023 1.00 93.62 166 GLY A O 1
ATOM 1327 N N . GLN A 1 167 ? -13.713 -5.751 28.112 1.00 92.62 167 GLN A N 1
ATOM 1328 C CA . GLN A 1 167 ? -12.863 -6.571 28.986 1.00 92.62 167 GLN A CA 1
ATOM 1329 C C . GLN A 1 167 ? -12.030 -7.605 28.208 1.00 92.62 167 GLN A C 1
ATOM 1331 O O . GLN A 1 167 ? -10.929 -7.962 28.636 1.00 92.62 167 GLN A O 1
ATOM 1336 N N . ASP A 1 168 ? -12.531 -8.051 27.058 1.00 92.19 168 ASP A N 1
ATOM 1337 C CA . ASP A 1 168 ? -11.897 -8.996 26.137 1.00 92.19 168 ASP A CA 1
ATOM 1338 C C . ASP A 1 168 ? -11.143 -8.308 24.983 1.00 92.19 168 ASP A C 1
ATOM 1340 O O . ASP A 1 168 ? -10.690 -8.969 24.048 1.00 92.19 168 ASP A O 1
ATOM 1344 N N . GLU A 1 169 ? -10.967 -6.987 25.054 1.00 92.88 169 GLU A N 1
ATOM 1345 C CA . GLU A 1 169 ? -10.288 -6.179 24.043 1.00 92.88 169 GLU A CA 1
ATOM 1346 C C . GLU A 1 169 ? -9.037 -5.495 24.611 1.00 92.88 169 GLU A C 1
ATOM 1348 O O . GLU A 1 169 ? -8.939 -5.196 25.804 1.00 92.88 169 GLU A O 1
ATOM 1353 N N . ILE A 1 170 ? -8.066 -5.239 23.742 1.00 90.44 170 ILE A N 1
ATOM 1354 C CA . ILE A 1 170 ? -6.873 -4.445 24.011 1.00 90.44 170 ILE A CA 1
ATOM 1355 C C . ILE A 1 170 ? -6.898 -3.186 23.146 1.00 90.44 170 ILE A C 1
ATOM 1357 O O . ILE A 1 170 ? -7.282 -3.229 21.978 1.00 90.44 170 ILE A O 1
ATOM 1361 N N . GLU A 1 171 ? -6.515 -2.061 23.742 1.00 89.31 171 GLU A N 1
ATOM 1362 C CA . GLU A 1 171 ? -6.286 -0.817 23.013 1.00 89.31 171 GLU A CA 1
ATOM 1363 C C . GLU A 1 171 ? -4.997 -0.959 22.207 1.00 89.31 171 GLU A C 1
ATOM 1365 O O . GLU A 1 171 ? -3.933 -1.187 22.782 1.00 89.31 171 GLU A O 1
ATOM 1370 N N . VAL A 1 172 ? -5.103 -0.847 20.885 1.00 84.88 172 VAL A N 1
ATOM 1371 C CA . VAL A 1 172 ? -3.951 -0.915 19.975 1.00 84.88 172 VAL A CA 1
ATOM 1372 C C . VAL A 1 172 ? -3.627 0.442 19.353 1.00 84.88 172 VAL A C 1
ATOM 1374 O O . VAL A 1 172 ? -2.500 0.640 18.920 1.00 84.88 172 VAL A O 1
ATOM 1377 N N . ALA A 1 173 ? -4.584 1.378 19.342 1.00 83.50 173 ALA A N 1
ATOM 1378 C CA . ALA A 1 173 ? -4.393 2.769 18.926 1.00 83.50 173 ALA A CA 1
ATOM 1379 C C . ALA A 1 173 ? -5.364 3.704 19.670 1.00 83.50 173 ALA A C 1
ATOM 1381 O O . ALA A 1 173 ? -6.405 3.267 20.167 1.00 83.50 173 ALA A O 1
ATOM 1382 N N . HIS A 1 174 ? -5.086 5.005 19.669 1.00 82.94 174 HIS A N 1
ATOM 1383 C CA . HIS A 1 174 ? -6.002 6.059 20.125 1.00 82.94 174 HIS A CA 1
ATOM 1384 C C . HIS A 1 174 ? -5.974 7.230 19.149 1.00 82.94 174 HIS A C 1
ATOM 1386 O O . HIS A 1 174 ? -5.005 7.367 18.418 1.00 82.94 174 HIS A O 1
ATOM 1392 N N . ALA A 1 175 ? -7.015 8.056 19.111 1.00 77.88 175 ALA A N 1
ATOM 1393 C CA . ALA A 1 175 ? -7.096 9.223 18.235 1.00 77.88 175 ALA A CA 1
ATOM 1394 C C . ALA A 1 175 ? -7.979 10.309 18.846 1.00 77.88 175 ALA A C 1
ATOM 1396 O O . ALA A 1 175 ? -8.941 9.982 19.536 1.00 77.88 175 ALA A O 1
ATOM 1397 N N . ASN A 1 176 ? -7.746 11.581 18.523 1.00 77.06 176 ASN A N 1
ATOM 1398 C CA . ASN A 1 176 ? -8.633 12.663 18.972 1.00 77.06 176 ASN A CA 1
ATOM 1399 C C . ASN A 1 176 ? -10.029 12.580 18.342 1.00 77.06 176 ASN A C 1
ATOM 1401 O O . ASN A 1 176 ? -11.032 12.731 19.041 1.00 77.06 176 ASN A O 1
ATOM 1405 N N . ASP A 1 177 ? -10.089 12.300 17.042 1.00 74.00 177 ASP A N 1
ATOM 1406 C CA . ASP A 1 177 ? -11.328 12.073 16.308 1.00 74.00 177 ASP A CA 1
ATOM 1407 C C . ASP A 1 177 ? -11.092 11.172 15.084 1.00 74.00 177 ASP A C 1
ATOM 1409 O O . ASP A 1 177 ? -10.048 11.222 14.424 1.00 74.00 177 ASP A O 1
ATOM 1413 N N . VAL A 1 178 ? -12.083 10.335 14.790 1.00 76.44 178 VAL A N 1
ATOM 1414 C CA . VAL A 1 178 ? -12.148 9.471 13.607 1.00 76.44 178 VAL A CA 1
ATOM 1415 C C . VAL A 1 178 ? -13.595 9.478 13.134 1.00 76.44 178 VAL A C 1
ATOM 1417 O O . VAL A 1 178 ? -14.497 9.239 13.934 1.00 76.44 178 VAL A O 1
ATOM 1420 N N . ASP A 1 179 ? -13.812 9.737 11.845 1.00 77.00 179 ASP A N 1
ATOM 1421 C CA . ASP A 1 179 ? -15.140 9.790 11.217 1.00 77.00 179 ASP A CA 1
ATOM 1422 C C . ASP A 1 179 ? -16.143 10.713 11.947 1.00 77.00 179 ASP A C 1
ATOM 1424 O O . ASP A 1 179 ? -17.332 10.404 12.023 1.00 77.00 179 ASP A O 1
ATOM 1428 N N . TYR A 1 180 ? -15.676 11.842 12.498 1.00 75.44 180 TYR A N 1
ATOM 1429 C CA . TYR A 1 180 ? -16.500 12.826 13.217 1.00 75.44 180 TYR A CA 1
ATOM 1430 C C . TYR A 1 180 ? -17.214 12.284 14.467 1.00 75.44 180 TYR A C 1
ATOM 1432 O O . TYR A 1 180 ? -18.230 12.834 14.903 1.00 75.44 180 TYR A O 1
ATOM 1440 N N . LYS A 1 181 ? -16.692 11.215 15.079 1.00 74.19 181 LYS A N 1
ATOM 1441 C CA . LYS A 1 181 ? -17.231 10.638 16.322 1.00 74.19 181 LYS A CA 1
ATOM 1442 C C . LYS A 1 181 ? -17.041 11.540 17.548 1.00 74.19 181 LYS A C 1
ATOM 1444 O O . LYS A 1 181 ? -17.810 11.431 18.503 1.00 74.19 181 LYS A O 1
ATOM 1449 N N . CYS A 1 182 ? -16.041 12.419 17.544 1.00 76.69 182 CYS A N 1
ATOM 1450 C CA . CYS A 1 182 ? -15.704 13.358 18.617 1.00 76.69 182 CYS A CA 1
ATOM 1451 C C . CYS A 1 182 ? -15.607 14.809 18.090 1.00 76.69 182 CYS A C 1
ATOM 1453 O O . CYS A 1 182 ? -14.521 15.388 18.063 1.00 76.69 182 CYS A O 1
ATOM 1455 N N . PRO A 1 183 ? -16.727 15.466 17.736 1.00 68.06 183 PRO A N 1
ATOM 1456 C CA . PRO A 1 183 ? -16.705 16.778 17.076 1.00 68.06 183 PRO A CA 1
ATOM 1457 C C . PRO A 1 183 ? -16.258 17.955 17.970 1.00 68.06 183 PRO A C 1
ATOM 1459 O O . PRO A 1 183 ? -16.019 19.052 17.469 1.00 68.06 183 PRO A O 1
ATOM 1462 N N . HIS A 1 184 ? -16.138 17.770 19.291 1.00 65.31 184 HIS A N 1
ATOM 1463 C CA . HIS A 1 184 ? -15.796 18.841 20.236 1.00 65.31 184 HIS A CA 1
ATOM 1464 C C . HIS A 1 184 ? -14.408 18.654 20.865 1.00 65.31 184 HIS A C 1
ATOM 1466 O O . HIS A 1 184 ? -14.249 17.942 21.858 1.00 65.31 184 HIS A O 1
ATOM 1472 N N . GLN A 1 185 ? -13.420 19.384 20.339 1.00 57.25 185 GLN A N 1
ATOM 1473 C CA . GLN A 1 185 ? -12.017 19.345 20.778 1.00 57.25 185 GLN A CA 1
ATOM 1474 C C . GLN A 1 185 ? -11.806 19.757 22.248 1.00 57.25 185 GLN A C 1
ATOM 1476 O O . GLN A 1 185 ? -10.912 19.245 22.909 1.00 57.25 185 GLN A O 1
ATOM 1481 N N . ALA A 1 186 ? -12.657 20.630 22.800 1.00 56.19 186 ALA A N 1
ATOM 1482 C CA . ALA A 1 186 ? -12.498 21.161 24.159 1.00 56.19 186 ALA A CA 1
ATOM 1483 C C . ALA A 1 186 ? -12.813 20.155 25.289 1.00 56.19 186 ALA A C 1
ATOM 1485 O O . ALA A 1 186 ? -12.588 20.455 26.460 1.00 56.19 186 ALA A O 1
ATOM 1486 N N . VAL A 1 187 ? -13.362 18.974 24.970 1.00 52.31 187 VAL A N 1
ATOM 1487 C CA . VAL A 1 187 ? -13.782 17.983 25.980 1.00 52.31 187 VAL A CA 1
ATOM 1488 C C . VAL A 1 187 ? -13.416 16.544 25.600 1.00 52.31 187 VAL A C 1
ATOM 1490 O O . VAL A 1 187 ? -13.796 15.621 26.324 1.00 52.31 187 VAL A O 1
ATOM 1493 N N . ALA A 1 188 ? -12.738 16.312 24.475 1.00 54.78 188 ALA A N 1
ATOM 1494 C CA . ALA A 1 188 ? -12.540 14.976 23.920 1.00 54.78 188 ALA A CA 1
ATOM 1495 C C . ALA A 1 188 ? -11.435 14.206 24.666 1.00 54.78 188 ALA A C 1
ATOM 1497 O O . ALA A 1 188 ? -10.301 14.655 24.747 1.00 54.78 188 ALA A O 1
ATOM 1498 N N . LYS A 1 189 ? -11.758 13.008 25.180 1.00 63.41 189 LYS A N 1
ATOM 1499 C CA . LYS A 1 189 ? -10.749 11.992 2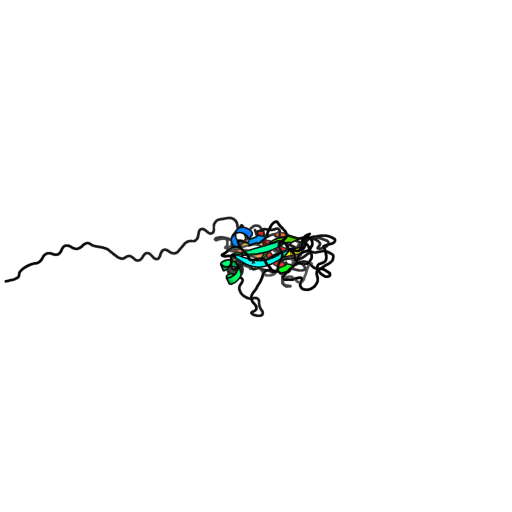5.558 1.00 63.41 189 LYS A CA 1
ATOM 1500 C C . LYS A 1 189 ? -10.456 11.041 24.386 1.00 63.41 189 LYS A C 1
ATOM 1502 O O . LYS A 1 189 ? -10.108 9.886 24.608 1.00 63.41 189 LYS A O 1
ATOM 1507 N N . GLY A 1 190 ? -10.682 11.527 23.166 1.00 80.00 190 GLY A N 1
ATOM 1508 C CA . GLY A 1 190 ? -10.516 10.775 21.936 1.00 80.00 190 GLY A CA 1
ATOM 1509 C C . GLY A 1 190 ? -11.447 9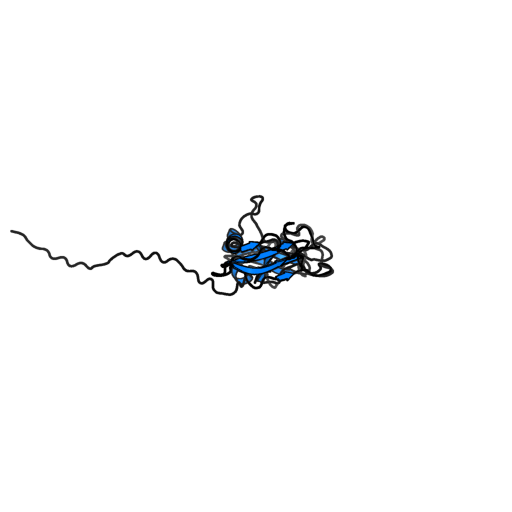.573 21.770 1.00 80.00 190 GLY A C 1
ATOM 1510 O O . GLY A 1 190 ? -12.368 9.325 22.558 1.00 80.00 190 GLY A O 1
ATOM 1511 N N . VAL A 1 191 ? -11.166 8.826 20.712 1.00 85.44 191 VAL A N 1
ATOM 1512 C CA . VAL A 1 191 ? -11.645 7.478 20.421 1.00 85.44 191 VAL A CA 1
ATOM 1513 C C . VAL A 1 191 ? -10.472 6.505 20.509 1.00 85.44 191 VAL A C 1
ATOM 1515 O O . VAL A 1 191 ? -9.316 6.874 20.304 1.00 85.44 191 VAL A O 1
ATOM 1518 N N . LYS A 1 192 ? -10.767 5.243 20.802 1.00 87.75 192 LYS A N 1
ATOM 1519 C CA . LYS A 1 192 ? -9.771 4.174 20.907 1.00 87.75 192 LYS A CA 1
ATOM 1520 C C . LYS A 1 192 ? -10.018 3.130 19.836 1.00 87.75 192 LYS A C 1
ATOM 1522 O O . LYS A 1 192 ? -11.175 2.829 19.539 1.00 87.75 192 LYS A O 1
ATOM 1527 N N . TYR A 1 193 ? -8.952 2.569 19.283 1.00 87.56 193 TYR A N 1
ATOM 1528 C CA . TYR A 1 193 ? -9.019 1.394 18.430 1.00 87.56 193 TYR A CA 1
ATOM 1529 C C . TYR A 1 193 ? -8.740 0.162 19.277 1.00 87.56 193 TYR A C 1
ATOM 1531 O O . TYR A 1 193 ? -7.649 -0.009 19.823 1.00 87.56 193 TYR A O 1
ATOM 1539 N N . CYS A 1 194 ? -9.767 -0.661 19.427 1.00 90.31 194 CYS A N 1
ATOM 1540 C CA . CYS A 1 194 ? -9.778 -1.809 20.313 1.00 90.31 194 CYS A CA 1
ATOM 1541 C C . CYS A 1 194 ? -9.850 -3.081 19.479 1.00 90.31 194 CYS A C 1
ATOM 1543 O O . CYS A 1 194 ? -10.745 -3.202 18.646 1.00 90.31 194 CYS A O 1
ATOM 1545 N N . CYS A 1 195 ? -8.953 -4.029 19.726 1.00 89.88 195 CYS A N 1
ATOM 1546 C CA . CYS A 1 195 ? -8.934 -5.339 19.076 1.00 89.88 195 CYS A CA 1
ATOM 1547 C C . CYS A 1 195 ? -9.134 -6.453 20.102 1.00 89.88 195 CYS A C 1
ATOM 1549 O O . CYS A 1 195 ? -8.770 -6.293 21.266 1.00 89.88 195 CYS A O 1
ATOM 1551 N N . LYS A 1 196 ? -9.690 -7.599 19.699 1.00 88.94 196 LYS A N 1
ATOM 1552 C CA . LYS A 1 196 ? -9.813 -8.768 20.586 1.00 88.94 196 LYS A CA 1
ATOM 1553 C C . LYS A 1 196 ? -8.443 -9.225 21.098 1.00 88.94 196 LYS A C 1
ATOM 1555 O O . LYS A 1 196 ? -7.476 -9.282 20.345 1.00 88.94 196 LYS A O 1
ATOM 1560 N N . LYS A 1 197 ? -8.371 -9.565 22.391 1.00 85.06 197 LYS A N 1
ATOM 1561 C CA . LYS A 1 197 ? -7.143 -10.063 23.044 1.00 85.06 197 LYS A CA 1
ATOM 1562 C C . LYS A 1 197 ? -6.729 -11.443 22.552 1.00 85.06 197 LYS A C 1
ATOM 1564 O O . LYS A 1 197 ? -5.544 -11.764 22.547 1.00 85.06 197 LYS A O 1
ATOM 1569 N N . GLU A 1 198 ? -7.699 -12.281 22.200 1.00 76.38 198 GLU A N 1
ATOM 1570 C CA . GLU A 1 198 ? -7.417 -13.611 21.682 1.00 76.38 198 GLU A CA 1
ATOM 1571 C C . GLU A 1 198 ? -6.904 -13.475 20.247 1.00 76.38 198 GLU A C 1
ATOM 1573 O O . GLU A 1 198 ? -7.686 -13.314 19.315 1.00 76.38 198 GLU A O 1
ATOM 1578 N N . LYS A 1 199 ? -5.571 -13.492 20.108 1.00 67.69 199 LYS A N 1
ATOM 1579 C CA . LYS A 1 199 ? -4.833 -13.282 18.852 1.00 67.69 199 LYS A CA 1
ATOM 1580 C C . LYS A 1 199 ? -5.192 -11.938 18.207 1.00 67.69 199 LYS A C 1
ATOM 1582 O O . LYS A 1 199 ? -5.919 -11.926 17.212 1.00 67.69 199 LYS A O 1
ATOM 1587 N N . PRO A 1 200 ? -4.694 -10.815 18.761 1.00 64.81 200 PRO A N 1
ATOM 1588 C CA . PRO A 1 200 ? -4.968 -9.512 18.183 1.00 64.81 200 PRO A CA 1
ATOM 1589 C C . PRO A 1 200 ? -4.479 -9.525 16.727 1.00 64.81 200 PRO A C 1
ATOM 1591 O O . PRO A 1 200 ? -3.300 -9.789 16.486 1.00 64.81 200 PRO A O 1
ATOM 1594 N N . PRO A 1 201 ? -5.371 -9.300 15.747 1.00 68.62 201 PRO A N 1
ATOM 1595 C CA . PRO A 1 201 ? -5.012 -9.378 14.332 1.00 68.62 201 PRO A CA 1
ATOM 1596 C C . PRO A 1 201 ? -4.089 -8.230 13.911 1.00 68.62 201 PRO A C 1
ATOM 1598 O O . PRO A 1 201 ? -3.501 -8.283 12.836 1.00 68.62 201 PRO A O 1
ATOM 1601 N N . LEU A 1 202 ? -3.996 -7.201 14.758 1.00 74.31 202 LEU A N 1
ATOM 1602 C CA . LEU A 1 202 ? -3.270 -5.960 14.563 1.00 74.31 202 LEU A CA 1
ATOM 1603 C C . LEU A 1 202 ? -2.523 -5.627 15.861 1.00 74.31 202 LEU A C 1
ATOM 1605 O O . LEU A 1 202 ? -3.088 -5.763 16.950 1.00 74.31 202 LEU A O 1
ATOM 1609 N N . SER A 1 203 ? -1.269 -5.193 15.756 1.00 72.94 203 SER A N 1
ATOM 1610 C CA . SER A 1 203 ? -0.432 -4.831 16.899 1.00 72.94 203 SER A CA 1
ATOM 1611 C C . SER A 1 203 ? 0.378 -3.558 16.631 1.00 72.94 203 SER A C 1
ATOM 1613 O O . SER A 1 203 ? 0.517 -3.137 15.486 1.00 72.94 203 SER A O 1
ATOM 1615 N N . ASN A 1 204 ? 0.882 -2.922 17.696 1.00 71.12 204 ASN A N 1
ATOM 1616 C CA . ASN A 1 204 ? 1.798 -1.774 17.615 1.00 71.12 204 ASN A CA 1
ATOM 1617 C C . ASN A 1 204 ? 1.325 -0.629 16.690 1.00 71.12 204 ASN A C 1
ATOM 1619 O O . ASN A 1 204 ? 2.097 -0.084 15.896 1.00 71.12 204 ASN A O 1
ATOM 1623 N N . 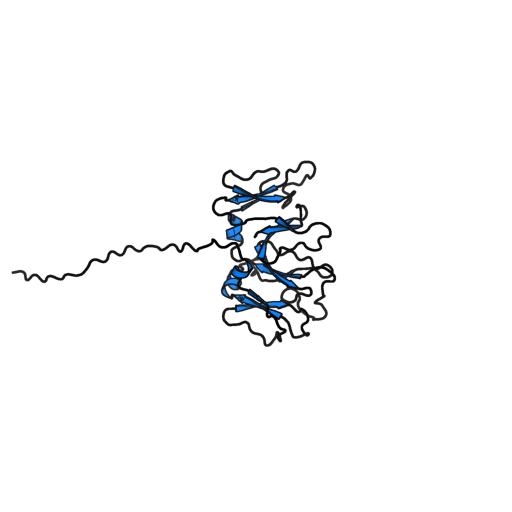CYS A 1 205 ? 0.038 -0.282 16.753 1.00 74.75 205 CYS A N 1
ATOM 1624 C CA . CYS A 1 205 ? -0.507 0.694 15.826 1.00 74.75 205 CYS A CA 1
ATOM 1625 C C . CYS A 1 205 ? -0.076 2.116 16.200 1.00 74.75 205 CYS A C 1
ATOM 1627 O O . CYS A 1 205 ? -0.146 2.508 17.367 1.00 74.75 205 CYS A O 1
ATOM 1629 N N . HIS A 1 206 ? 0.322 2.915 15.213 1.00 75.88 206 HIS A N 1
ATOM 1630 C CA . HIS A 1 206 ? 0.755 4.294 15.436 1.00 75.88 206 HIS A CA 1
ATOM 1631 C C . HIS A 1 206 ? 0.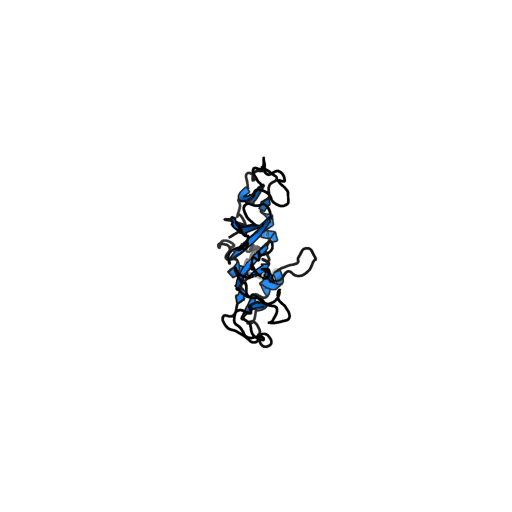249 5.234 14.343 1.00 75.88 206 HIS A C 1
ATOM 1633 O O . HIS A 1 206 ? -0.099 4.805 13.245 1.00 75.88 206 HIS A O 1
ATOM 1639 N N . TRP A 1 207 ? 0.177 6.527 14.660 1.00 72.88 207 TRP A N 1
ATOM 1640 C CA . TRP A 1 207 ? -0.165 7.550 13.677 1.00 72.88 207 TRP A CA 1
ATOM 1641 C C . TRP A 1 207 ? 1.076 7.998 12.907 1.00 72.88 207 TRP A C 1
ATOM 1643 O O . TRP A 1 207 ? 2.098 8.318 13.512 1.00 72.88 207 TRP A O 1
ATOM 1653 N N . VAL A 1 208 ? 0.957 8.083 11.585 1.00 72.38 208 VAL A N 1
ATOM 1654 C CA . VAL A 1 208 ? 1.949 8.696 10.691 1.00 72.38 208 VAL A CA 1
ATOM 1655 C C . VAL A 1 208 ? 1.398 9.997 10.102 1.00 72.38 208 VAL A C 1
ATOM 1657 O O . VAL A 1 208 ? 0.191 10.139 9.877 1.00 72.38 208 VAL A O 1
ATOM 1660 N N . GLY A 1 209 ? 2.289 10.964 9.870 1.00 63.00 209 GLY A N 1
ATOM 1661 C CA . GLY A 1 209 ? 1.947 12.299 9.377 1.00 63.00 209 GLY A CA 1
ATOM 1662 C C . GLY A 1 209 ? 1.767 13.345 10.476 1.00 63.00 209 GLY A C 1
ATOM 1663 O O . GLY A 1 209 ? 0.639 13.693 10.811 1.00 63.00 209 GLY A O 1
ATOM 1664 N N . GLN A 1 210 ? 2.876 13.882 10.999 1.00 51.62 210 GLN A N 1
ATOM 1665 C CA . GLN A 1 210 ? 2.892 15.087 11.843 1.00 51.62 210 GLN A CA 1
ATOM 1666 C C . GLN A 1 210 ? 3.381 16.311 11.047 1.00 51.62 210 GLN A C 1
ATOM 1668 O O . GLN A 1 210 ? 4.268 16.201 10.203 1.00 51.62 210 GLN A O 1
ATOM 1673 N N . GLY A 1 211 ? 2.845 17.501 11.341 1.00 53.56 211 GLY A N 1
ATOM 1674 C CA . GLY A 1 211 ? 3.345 18.771 10.790 1.00 53.56 211 GLY A CA 1
ATOM 1675 C C . GLY A 1 211 ? 2.921 19.050 9.341 1.00 53.56 211 GLY A C 1
ATOM 1676 O O . GLY A 1 211 ? 1.752 18.890 9.002 1.00 53.56 211 GLY A O 1
ATOM 1677 N N . HIS A 1 212 ? 3.855 19.488 8.484 1.00 47.75 212 HIS A N 1
ATOM 1678 C CA . HIS A 1 212 ? 3.613 19.912 7.088 1.00 47.75 212 HIS A CA 1
ATOM 1679 C C . HIS A 1 212 ? 3.073 18.816 6.144 1.00 47.75 212 HIS A C 1
ATOM 1681 O O . HIS A 1 212 ? 2.896 19.072 4.958 1.00 47.75 212 HIS A O 1
ATOM 1687 N N . CYS A 1 213 ? 2.723 17.637 6.676 1.00 53.28 213 CYS A N 1
ATOM 1688 C CA . CYS A 1 213 ? 2.123 16.524 5.940 1.00 53.28 213 CYS A CA 1
ATOM 1689 C C . CYS A 1 213 ? 3.037 15.959 4.846 1.00 53.28 213 CYS A C 1
ATOM 1691 O O . CYS A 1 213 ? 2.540 15.364 3.897 1.00 53.28 213 CYS A O 1
ATOM 1693 N N . ASP A 1 214 ? 4.354 16.124 4.987 1.00 50.41 214 ASP A N 1
ATOM 1694 C CA . ASP A 1 214 ? 5.312 15.735 3.952 1.00 50.41 214 ASP A CA 1
ATOM 1695 C C . ASP A 1 214 ? 5.501 14.208 3.870 1.00 50.41 214 ASP A C 1
ATOM 1697 O O . ASP A 1 214 ? 5.757 13.690 2.783 1.00 50.41 214 ASP A O 1
ATOM 1701 N N . ASP A 1 215 ? 5.289 13.477 4.974 1.00 59.44 215 ASP A N 1
ATOM 1702 C CA . ASP A 1 215 ? 5.289 12.009 5.001 1.00 59.44 215 ASP A CA 1
ATOM 1703 C C . ASP A 1 215 ? 4.142 11.473 5.867 1.00 59.44 215 ASP A C 1
ATOM 1705 O O . ASP A 1 215 ? 4.169 11.519 7.097 1.00 59.44 215 ASP A O 1
ATOM 1709 N N . ILE A 1 216 ? 3.078 11.033 5.198 1.00 63.47 216 ILE A N 1
ATOM 1710 C CA . ILE A 1 216 ? 1.814 10.586 5.812 1.00 63.47 216 ILE A CA 1
ATOM 1711 C C . ILE A 1 216 ? 1.562 9.100 5.545 1.00 63.47 216 ILE A C 1
ATOM 1713 O O . ILE A 1 216 ? 0.434 8.609 5.678 1.00 63.47 216 ILE A O 1
ATOM 1717 N N . THR A 1 217 ? 2.607 8.414 5.097 1.00 68.44 217 THR A N 1
ATOM 1718 C CA . THR A 1 217 ? 2.549 7.062 4.567 1.00 68.44 217 THR A CA 1
ATOM 1719 C C . THR A 1 217 ? 3.176 6.093 5.549 1.00 68.44 217 THR A C 1
ATOM 1721 O O . THR A 1 217 ? 4.128 6.431 6.247 1.00 68.44 217 THR A O 1
ATOM 1724 N N . CYS A 1 218 ? 2.623 4.884 5.618 1.00 70.81 218 CYS A N 1
ATOM 1725 C CA . CYS A 1 218 ? 3.192 3.832 6.443 1.00 70.81 218 CYS A CA 1
ATOM 1726 C C . CYS A 1 218 ? 4.597 3.462 5.959 1.00 70.81 218 CYS A C 1
ATOM 1728 O O . CYS A 1 218 ? 4.908 3.587 4.766 1.00 70.81 218 CYS A O 1
ATOM 1730 N N . ASN A 1 219 ? 5.424 2.943 6.864 1.00 70.50 219 ASN A N 1
ATOM 1731 C CA . ASN A 1 219 ? 6.681 2.337 6.443 1.00 70.50 219 ASN A CA 1
ATOM 1732 C C . ASN A 1 219 ? 6.412 1.141 5.511 1.00 70.50 219 ASN A C 1
ATOM 1734 O O . ASN A 1 219 ? 5.322 0.559 5.532 1.00 70.50 219 ASN A O 1
ATOM 1738 N N . PRO A 1 220 ? 7.402 0.727 4.698 1.00 67.69 220 PRO A N 1
ATOM 1739 C CA . PRO A 1 220 ? 7.347 -0.585 4.067 1.00 67.69 220 PRO A CA 1
ATOM 1740 C C . PRO A 1 220 ? 7.040 -1.662 5.117 1.00 67.69 220 PRO A C 1
ATOM 1742 O O . PRO A 1 220 ? 7.552 -1.568 6.229 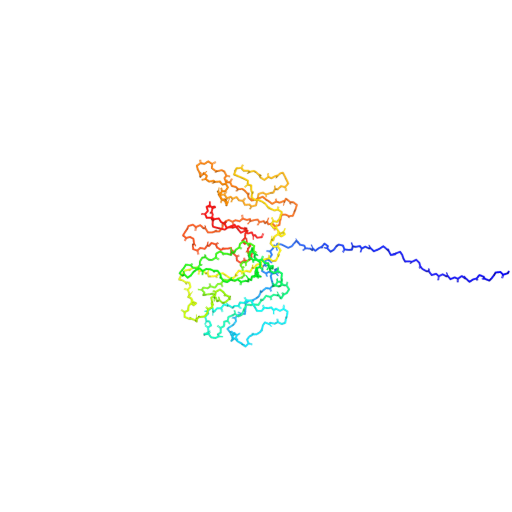1.00 67.69 220 PRO A O 1
ATOM 1745 N N . ASP A 1 221 ? 6.226 -2.657 4.756 1.00 70.19 221 ASP A N 1
ATOM 1746 C CA . ASP A 1 221 ? 5.700 -3.705 5.655 1.00 70.19 221 ASP A CA 1
ATOM 1747 C C . ASP A 1 221 ? 4.596 -3.281 6.635 1.00 70.19 221 ASP A C 1
ATOM 1749 O O . ASP A 1 221 ? 4.034 -4.140 7.305 1.00 70.19 221 ASP A O 1
ATOM 1753 N N . GLU A 1 222 ? 4.201 -2.012 6.691 1.00 76.69 222 GLU A N 1
ATOM 1754 C CA . GLU A 1 222 ? 3.054 -1.594 7.499 1.00 76.69 222 GLU A CA 1
ATOM 1755 C C . GLU A 1 222 ? 1.773 -1.482 6.663 1.00 76.69 222 GLU A C 1
ATOM 1757 O O . GLU A 1 222 ? 1.779 -1.090 5.490 1.00 76.69 222 GLU A O 1
ATOM 1762 N N . ILE A 1 223 ? 0.639 -1.784 7.295 1.00 80.38 223 ILE A N 1
ATOM 1763 C CA . ILE A 1 223 ? -0.690 -1.677 6.680 1.00 80.38 223 ILE A CA 1
ATOM 1764 C C . ILE A 1 223 ? -1.359 -0.392 7.143 1.00 80.38 223 ILE A C 1
ATOM 1766 O O . ILE A 1 223 ? -1.364 -0.086 8.335 1.00 80.38 223 ILE A O 1
ATOM 1770 N N . THR A 1 224 ? -1.994 0.345 6.234 1.00 84.75 224 THR A N 1
ATOM 1771 C CA . THR A 1 224 ? -2.876 1.449 6.627 1.00 84.75 224 THR A CA 1
ATOM 1772 C C . THR A 1 224 ? -4.177 0.891 7.206 1.00 84.75 224 THR A C 1
ATOM 1774 O O . THR A 1 224 ? -5.016 0.366 6.477 1.00 84.75 224 THR A O 1
ATOM 1777 N N . ALA A 1 225 ? -4.397 1.043 8.511 1.00 81.25 225 ALA A N 1
ATOM 1778 C CA . ALA A 1 225 ? -5.650 0.643 9.151 1.00 81.25 225 ALA A CA 1
ATOM 1779 C C . ALA A 1 225 ? -6.750 1.695 9.022 1.00 81.25 225 ALA A C 1
ATOM 1781 O O . ALA A 1 225 ? -7.922 1.368 8.829 1.00 81.25 225 ALA A O 1
ATOM 1782 N N . LYS A 1 226 ? -6.399 2.977 9.121 1.00 80.38 226 LYS A N 1
ATOM 1783 C CA . LYS A 1 226 ? -7.371 4.075 9.059 1.00 80.38 226 LYS A CA 1
ATOM 1784 C C . LYS A 1 226 ? -6.700 5.360 8.599 1.00 80.38 226 LYS A C 1
ATOM 1786 O O . LYS A 1 226 ? -5.514 5.541 8.828 1.00 80.38 226 LYS A O 1
ATOM 1791 N N . ARG A 1 227 ? -7.476 6.264 8.004 1.00 76.56 227 ARG A N 1
ATOM 1792 C CA . ARG A 1 227 ? -7.074 7.646 7.711 1.00 76.56 227 ARG A CA 1
ATOM 1793 C C . ARG A 1 227 ? -7.968 8.608 8.493 1.00 76.56 227 ARG A C 1
ATOM 1795 O O . ARG A 1 227 ? -9.161 8.340 8.630 1.00 76.56 227 ARG A O 1
ATOM 1802 N N . SER A 1 228 ? -7.410 9.697 9.015 1.00 69.94 228 SER A N 1
ATOM 1803 C CA . SER A 1 228 ? -8.158 10.759 9.706 1.00 69.94 228 SER A CA 1
ATOM 1804 C C . SER A 1 228 ? -7.547 12.117 9.391 1.00 69.94 228 SER A C 1
ATOM 1806 O O . SER A 1 228 ? -6.339 12.226 9.301 1.00 69.94 228 SER A O 1
ATOM 1808 N N . LEU A 1 229 ? -8.367 13.159 9.246 1.00 62.50 229 LEU A N 1
ATOM 1809 C CA . LEU A 1 229 ? -7.890 14.542 9.080 1.00 62.50 229 LEU A CA 1
ATOM 1810 C C . LEU A 1 229 ? -7.613 15.242 10.423 1.00 62.50 229 LEU A C 1
ATOM 1812 O O . LEU A 1 229 ? -7.115 16.364 10.435 1.00 62.50 229 LEU A O 1
ATOM 1816 N N . VAL A 1 230 ? -7.994 14.611 11.540 1.00 58.97 230 VAL A N 1
ATOM 1817 C CA . VAL A 1 230 ? -8.046 15.228 12.879 1.00 58.97 230 VAL A CA 1
ATOM 1818 C C . VAL A 1 230 ? -7.524 14.278 13.974 1.00 58.97 230 VAL A C 1
ATOM 1820 O O . VAL A 1 230 ? -7.760 14.500 15.161 1.00 58.97 230 VAL A O 1
ATOM 1823 N N . GLY A 1 231 ? -6.836 13.194 13.597 1.00 53.94 231 GLY A N 1
ATOM 1824 C CA . GLY A 1 231 ? -6.121 12.332 14.544 1.00 53.94 231 GLY A CA 1
ATOM 1825 C C . GLY A 1 231 ? -4.879 13.022 15.125 1.00 53.94 231 GLY A C 1
ATOM 1826 O O . GLY A 1 231 ? -4.619 14.190 14.846 1.00 53.94 231 GLY A O 1
ATOM 1827 N N . ASP A 1 232 ? -4.061 12.290 15.889 1.00 50.75 232 ASP A N 1
ATOM 1828 C CA . ASP A 1 232 ? -2.695 12.743 16.235 1.00 50.75 232 ASP A CA 1
ATOM 1829 C C . ASP A 1 232 ? -1.731 12.680 15.018 1.00 50.75 232 ASP A C 1
ATOM 1831 O O . ASP A 1 232 ? -0.556 13.037 15.120 1.00 50.75 232 ASP A O 1
ATOM 1835 N N . GLY A 1 233 ? -2.252 12.243 13.860 1.00 49.81 233 GLY A N 1
ATOM 1836 C CA . GLY A 1 233 ? -1.660 12.253 12.521 1.00 49.81 233 GLY A CA 1
ATOM 1837 C C . GLY A 1 233 ? -2.711 11.923 11.443 1.00 49.81 233 GLY A C 1
ATOM 1838 O O . GLY A 1 233 ? -3.907 11.855 11.746 1.00 49.81 233 GLY A O 1
ATOM 1839 N N . LEU A 1 234 ? -2.284 11.714 10.189 1.00 48.06 234 LEU A N 1
ATOM 1840 C CA . LEU A 1 234 ? -3.184 11.527 9.034 1.00 48.06 234 LEU A CA 1
ATOM 1841 C C . LEU A 1 234 ? -3.590 10.065 8.756 1.00 48.06 234 LEU A C 1
ATOM 1843 O O . LEU A 1 234 ? -4.646 9.825 8.159 1.00 48.06 234 LEU A O 1
ATOM 1847 N N . SER A 1 235 ? -2.801 9.087 9.215 1.00 49.50 235 SER A N 1
ATOM 1848 C CA . SER A 1 235 ? -3.077 7.650 9.035 1.00 49.50 235 SER A CA 1
ATOM 1849 C C . SER A 1 235 ? -2.665 6.822 10.260 1.00 49.50 235 SER A C 1
ATOM 1851 O O . SER A 1 235 ? -1.606 7.084 10.814 1.00 49.50 235 SER A O 1
ATOM 1853 N N . VAL A 1 236 ? -3.453 5.813 10.661 1.00 57.66 236 VAL A N 1
ATOM 1854 C CA . VAL A 1 236 ? -3.047 4.758 11.614 1.00 57.66 236 VAL A CA 1
ATOM 1855 C C . VAL A 1 236 ? -2.459 3.600 10.840 1.00 57.66 236 VAL A C 1
ATOM 1857 O O . VAL A 1 236 ? -3.105 3.086 9.920 1.00 57.66 236 VAL A O 1
ATOM 1860 N N . THR A 1 237 ? -1.284 3.159 11.254 1.00 55.41 237 THR A N 1
ATOM 1861 C CA . THR A 1 237 ? -0.569 2.024 10.676 1.00 55.41 237 THR A CA 1
ATOM 1862 C C . THR A 1 237 ? -0.546 0.856 11.651 1.00 55.41 237 THR A C 1
ATOM 1864 O O . THR A 1 237 ? -0.836 1.034 12.833 1.00 55.41 237 THR A O 1
ATOM 1867 N N . VAL A 1 238 ? -0.254 -0.346 11.158 1.00 53.12 238 VAL A N 1
ATOM 1868 C CA . VAL A 1 238 ? -0.139 -1.567 11.966 1.00 53.12 238 VAL A CA 1
ATOM 1869 C C . VAL A 1 238 ? 1.014 -2.413 11.441 1.00 53.12 238 VAL A C 1
ATOM 1871 O O . VAL A 1 238 ? 1.147 -2.552 10.220 1.00 53.12 238 VAL A O 1
ATOM 1874 N N . SER A 1 239 ? 1.791 -2.982 12.366 1.00 43.62 239 SER A N 1
ATOM 1875 C CA . SER A 1 239 ? 2.827 -3.995 12.119 1.00 43.62 239 SER A CA 1
ATOM 1876 C C . SER A 1 239 ? 2.342 -5.407 12.457 1.00 43.62 239 SER A C 1
ATOM 1878 O O . SER A 1 239 ? 1.607 -5.575 13.466 1.00 43.62 239 SER A O 1
#